Protein AF-A0A7C9LXJ1-F1 (afdb_monomer)

Secondary structure (DSSP, 8-state):
-----TTS-HHHHHHHHHHHHHTTSS-HHHHHHHHHH--GGGSHHHHHHHHHT--SS-TTT---PSPEEEEES--PPPHHHHHHHHHHHHSTTTHHHHHHHSPPPPPPPPP-GGGSPPPPEEEEEE-TTT--S-EEE-TTS-EEE--EE--TTS--EE---EESSPEEEEEESS-HHHHHHHHHHHHHHHHHHHHHHHHHHHHHHTHHHHHHHHHHHHHHHHHHHHTT-GGGEEEEEHHHHHHHHHHHHHHHHTTTHHHHHHHHHHHHHTT-S------

Radius of gyration: 29.49 Å; Cα contacts (8 Å, |Δi|>4): 291; chains: 1; bounding box: 54×73×67 Å

pLDDT: mean 86.28, std 16.98, range [30.53, 98.19]

Mean predicted aligned error: 10.49 Å

Organism: NCBI:txid2682977

Foldseek 3Di:
DDDDDLADDLQVVLVVVLVCLVVVVDALVRLVVCCVVDASCNGPVLVVVQVVPADQAAPPPRDSDDDKGKAFPDAFDDLVVLLVVCCVVPQPVVPVVLCVVPPADDQDDADDLVPQDDFDWDKAFAAPVPRDRQWDQDPVQKIFHQDWDDDDPDDTDGPGDIDNGTDIDTDGPDDSVVSSVVSNVVVVVVSCVSVVVSVCVSCVVCVRVSSSSSSVSSSVRSSVVSVSDVVGITMRHPVVSVVVVVCVVVCVVVVVVVVVVVVVVVCVVVVVPDDDDDD

Structure (mmCIF, N/CA/C/O backbone):
data_AF-A0A7C9LXJ1-F1
#
_entry.id   AF-A0A7C9LXJ1-F1
#
loop_
_atom_site.group_PDB
_atom_site.id
_atom_site.type_symbol
_atom_site.label_atom_id
_atom_site.label_alt_id
_atom_site.label_comp_id
_atom_site.label_asym_id
_atom_site.label_entity_id
_atom_site.label_seq_id
_atom_site.pdbx_PDB_ins_code
_atom_site.Cartn_x
_atom_site.Cartn_y
_atom_site.Cartn_z
_atom_site.occupancy
_atom_site.B_iso_or_equiv
_atom_site.auth_seq_id
_atom_site.auth_comp_id
_atom_site.auth_asym_id
_atom_site.auth_atom_id
_atom_site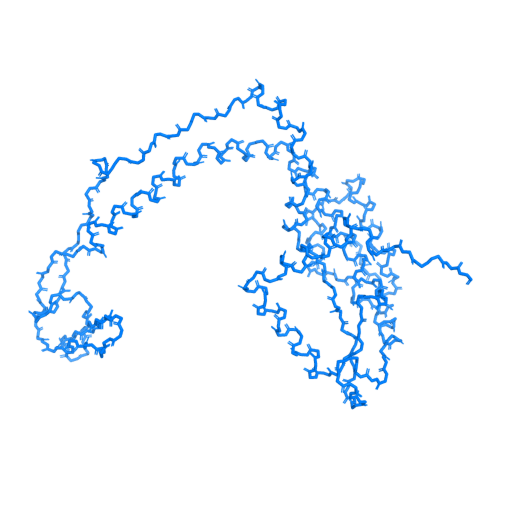.pdbx_PDB_model_num
ATOM 1 N N . MET A 1 1 ? 12.152 8.707 26.527 1.00 48.38 1 MET A N 1
ATOM 2 C CA . MET A 1 1 ? 10.733 8.690 26.112 1.00 48.38 1 MET A CA 1
ATOM 3 C C . MET A 1 1 ? 9.844 8.615 27.347 1.00 48.38 1 MET A C 1
ATOM 5 O O . MET A 1 1 ? 10.155 7.813 28.225 1.00 48.38 1 MET A O 1
ATOM 9 N N . PRO A 1 2 ? 8.810 9.462 27.477 1.00 42.12 2 PRO A N 1
ATOM 10 C CA . PRO A 1 2 ? 7.929 9.456 28.644 1.00 42.12 2 PRO A CA 1
ATOM 11 C C . PRO A 1 2 ? 7.145 8.137 28.726 1.00 42.12 2 PRO A C 1
ATOM 13 O O . PRO A 1 2 ? 6.604 7.673 27.727 1.00 42.12 2 PRO A O 1
ATOM 16 N N . ARG A 1 3 ? 7.087 7.522 29.916 1.00 46.19 3 ARG A N 1
ATOM 17 C CA . ARG A 1 3 ? 6.228 6.354 30.163 1.00 46.19 3 ARG A CA 1
ATOM 18 C C . ARG A 1 3 ? 4.767 6.797 30.075 1.00 46.19 3 ARG A C 1
ATOM 20 O O . ARG A 1 3 ? 4.378 7.749 30.752 1.00 46.19 3 ARG A O 1
ATOM 27 N N . ALA A 1 4 ? 3.971 6.123 29.250 1.00 52.22 4 ALA A N 1
ATOM 28 C CA . ALA A 1 4 ? 2.543 6.391 29.149 1.00 52.22 4 ALA A CA 1
ATOM 29 C C . ALA A 1 4 ? 1.871 6.110 30.506 1.00 52.22 4 ALA A C 1
ATOM 31 O O . ALA A 1 4 ? 1.861 4.975 30.979 1.00 52.22 4 ALA A O 1
ATOM 32 N N . SER A 1 5 ? 1.339 7.151 31.150 1.00 53.31 5 SER A N 1
ATOM 33 C CA . SER A 1 5 ? 0.465 6.991 32.316 1.00 53.31 5 SER A CA 1
ATOM 34 C C . SER A 1 5 ? -0.838 6.321 31.870 1.00 53.31 5 SER A C 1
ATOM 36 O O . SER A 1 5 ? -1.466 6.756 30.904 1.00 53.31 5 SER A O 1
ATOM 38 N N . THR A 1 6 ? -1.228 5.250 32.560 1.00 55.44 6 THR A N 1
ATOM 39 C CA . THR A 1 6 ? -2.364 4.380 32.210 1.00 55.44 6 THR A CA 1
ATOM 40 C C . THR A 1 6 ? -3.737 5.029 32.397 1.00 55.44 6 THR A C 1
ATOM 42 O O . THR A 1 6 ? -4.721 4.507 31.866 1.00 55.44 6 THR A O 1
ATOM 45 N N . ASP A 1 7 ? -3.790 6.169 33.093 1.00 61.25 7 ASP A N 1
ATOM 46 C CA . ASP A 1 7 ? -5.016 6.907 33.425 1.00 61.25 7 ASP A CA 1
ATOM 47 C C . ASP A 1 7 ? -5.223 8.189 32.609 1.00 61.25 7 ASP A C 1
ATOM 49 O O . ASP A 1 7 ? -6.172 8.929 32.855 1.00 61.25 7 ASP A O 1
ATOM 53 N N . ARG A 1 8 ? -4.366 8.477 31.622 1.00 65.38 8 ARG A N 1
ATOM 54 C CA . ARG A 1 8 ? -4.572 9.648 30.760 1.00 65.38 8 ARG A CA 1
ATOM 55 C C . ARG A 1 8 ? -5.772 9.454 29.835 1.00 65.38 8 ARG A C 1
ATOM 57 O O . ARG A 1 8 ? -5.935 8.398 29.220 1.00 65.38 8 ARG A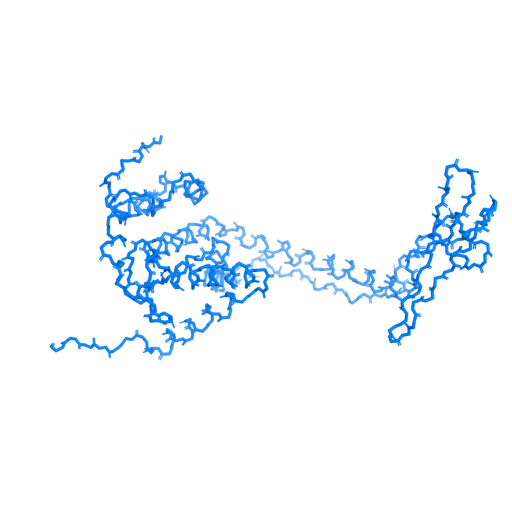 O 1
ATOM 64 N N . GLU A 1 9 ? -6.549 10.524 29.686 1.00 77.00 9 GLU A N 1
ATOM 65 C CA . GLU A 1 9 ? -7.584 10.622 28.660 1.00 77.00 9 GLU A CA 1
ATOM 66 C C . GLU A 1 9 ? -6.977 10.383 27.262 1.00 77.00 9 GLU A C 1
ATOM 68 O O . GLU A 1 9 ? -5.960 11.009 26.931 1.00 77.00 9 GLU A O 1
ATOM 73 N N . PRO A 1 10 ? -7.570 9.507 26.422 1.00 76.25 10 PRO A N 1
ATOM 74 C CA . PRO A 1 10 ? -7.005 9.134 25.119 1.00 76.25 10 PRO A CA 1
ATOM 75 C C . PRO A 1 10 ? -6.757 10.330 24.194 1.00 76.25 10 PRO A C 1
ATOM 77 O O . PRO A 1 10 ? -5.812 10.323 23.407 1.00 76.25 10 PRO A O 1
ATOM 80 N N . TYR A 1 11 ? -7.575 11.376 24.318 1.00 79.94 11 TYR A N 1
ATOM 81 C CA . TYR A 1 11 ? -7.487 12.593 23.511 1.00 79.94 11 TYR A CA 1
ATOM 82 C C . TYR A 1 11 ? -6.285 13.455 23.869 1.00 79.94 11 TYR A C 1
ATOM 84 O O . TYR A 1 11 ? -5.503 13.803 22.992 1.00 79.94 11 TYR A O 1
ATOM 92 N N . ALA A 1 12 ? -6.081 13.720 25.163 1.00 81.62 12 ALA A N 1
ATOM 93 C CA . ALA A 1 12 ? -4.959 14.530 25.635 1.00 81.62 12 ALA A CA 1
ATOM 94 C C . ALA A 1 12 ? -3.614 13.937 25.192 1.00 81.62 12 ALA A C 1
ATOM 96 O O . ALA A 1 12 ? -2.649 14.659 24.937 1.00 81.62 12 ALA A O 1
ATOM 97 N N . TYR A 1 13 ? -3.572 12.608 25.084 1.00 83.62 13 TYR A N 1
ATOM 98 C CA . TYR A 1 13 ? -2.423 11.870 24.597 1.00 83.62 13 TYR A CA 1
ATOM 99 C C . TYR A 1 13 ? -2.168 12.072 23.091 1.00 83.62 13 TYR A C 1
ATOM 101 O O . TYR A 1 13 ? -1.046 12.387 22.695 1.00 83.62 13 TYR A O 1
ATOM 109 N N . ILE A 1 14 ? -3.201 11.940 22.256 1.00 91.69 14 ILE A N 1
ATOM 110 C CA . ILE A 1 14 ? -3.099 12.156 20.803 1.00 91.69 14 ILE A CA 1
ATOM 111 C C . ILE A 1 14 ? -2.784 13.625 20.484 1.00 91.69 14 ILE A C 1
ATOM 113 O O . ILE A 1 14 ? -1.928 13.898 19.645 1.00 91.69 14 ILE A O 1
ATOM 117 N N . ASP A 1 15 ? -3.389 14.570 21.205 1.00 91.50 15 ASP A N 1
ATOM 118 C CA . ASP A 1 15 ? -3.134 16.004 21.032 1.00 91.50 15 ASP A CA 1
ATOM 119 C C . ASP A 1 15 ? -1.699 16.385 21.430 1.00 91.50 15 ASP A C 1
ATOM 121 O O . ASP A 1 15 ? -1.095 17.277 20.832 1.00 91.50 15 ASP A O 1
ATOM 125 N N . GLN A 1 16 ? -1.116 15.701 22.424 1.00 92.44 16 GLN A N 1
ATOM 126 C CA . GLN A 1 16 ? 0.301 15.861 22.754 1.00 92.44 16 GLN A CA 1
ATOM 127 C C . GLN A 1 16 ? 1.190 15.414 21.587 1.00 92.44 16 GLN A C 1
ATOM 129 O O . GLN A 1 16 ? 2.082 16.165 21.199 1.00 92.44 16 GLN A O 1
ATOM 134 N N . LEU A 1 17 ? 0.942 14.226 21.028 1.00 94.06 17 LEU A N 1
ATOM 135 C CA . LEU A 1 17 ? 1.700 13.707 19.884 1.00 94.06 17 LEU A CA 1
ATOM 136 C C . LEU A 1 17 ? 1.578 14.615 18.658 1.00 94.06 17 LEU A C 1
ATOM 138 O O . LEU A 1 17 ? 2.565 14.857 17.970 1.00 94.06 17 LEU A O 1
ATOM 142 N N . ARG A 1 18 ? 0.381 15.160 18.418 1.00 95.94 18 ARG A N 1
ATOM 143 C CA . ARG A 1 18 ? 0.145 16.145 17.363 1.00 95.94 18 ARG A CA 1
ATOM 144 C C . ARG A 1 18 ? 1.027 17.378 17.534 1.00 95.94 18 ARG A C 1
ATOM 146 O O . ARG A 1 18 ? 1.732 17.722 16.594 1.00 95.94 18 ARG A O 1
ATOM 153 N N . ARG A 1 19 ? 1.042 17.992 18.724 1.00 96.12 19 ARG A N 1
ATOM 154 C CA . ARG A 1 19 ? 1.899 19.160 18.996 1.00 96.12 19 ARG A CA 1
ATOM 155 C C . ARG A 1 19 ? 3.376 18.849 18.758 1.00 96.12 19 ARG A C 1
ATOM 157 O O . ARG A 1 19 ? 4.049 19.636 18.109 1.00 96.12 19 ARG A O 1
ATOM 164 N N . GLN A 1 20 ? 3.838 17.683 19.215 1.00 95.81 20 GLN A N 1
ATOM 165 C CA . GLN A 1 20 ? 5.226 17.244 19.028 1.00 95.81 20 GLN A CA 1
ATOM 166 C C . GLN A 1 20 ? 5.601 17.038 17.552 1.00 95.81 20 GLN A C 1
ATOM 168 O O . GLN A 1 20 ? 6.737 17.259 17.143 1.00 95.81 20 GLN A O 1
ATOM 173 N N . LEU A 1 21 ? 4.649 16.595 16.731 1.00 96.06 21 LEU A N 1
ATOM 174 C CA . LEU A 1 21 ? 4.854 16.480 15.290 1.00 96.06 21 LEU A CA 1
ATOM 175 C C . LEU A 1 21 ? 4.825 17.855 14.601 1.00 96.06 21 LEU A C 1
ATOM 177 O O . LEU A 1 21 ? 5.589 18.108 13.670 1.00 96.06 21 LEU A O 1
ATOM 181 N N . GLU A 1 22 ? 3.940 18.753 15.041 1.00 95.62 22 GLU A N 1
ATOM 182 C CA . GLU A 1 22 ? 3.808 20.110 14.503 1.00 95.62 22 GLU A CA 1
ATOM 183 C C . GLU A 1 22 ? 5.057 20.959 14.781 1.00 95.62 22 GLU A C 1
ATOM 185 O O . GLU A 1 22 ? 5.552 21.597 13.846 1.00 95.62 22 GLU A O 1
ATOM 190 N N . ASP A 1 23 ? 5.580 20.910 16.014 1.00 95.88 23 ASP A N 1
ATOM 191 C CA . ASP A 1 23 ? 6.768 21.644 16.476 1.00 95.88 23 ASP A CA 1
ATOM 192 C C . ASP A 1 23 ? 8.108 20.991 16.082 1.00 95.88 23 ASP A C 1
ATOM 194 O O . ASP A 1 23 ? 9.169 21.590 16.259 1.00 95.88 23 ASP A O 1
ATOM 198 N N . GLY A 1 24 ? 8.064 19.785 15.505 1.00 94.06 24 GLY A N 1
ATOM 199 C CA . GLY A 1 24 ? 9.237 19.058 15.020 1.00 94.06 24 GLY A CA 1
ATOM 200 C C . GLY A 1 24 ? 10.051 18.352 16.108 1.00 94.06 24 GLY A C 1
ATOM 201 O O . GLY A 1 24 ? 11.114 17.814 15.807 1.00 94.06 24 GLY A O 1
ATOM 202 N N . THR A 1 25 ? 9.573 18.308 17.356 1.00 96.62 25 THR A N 1
ATOM 203 C CA . THR A 1 25 ? 10.196 17.525 18.440 1.00 96.62 25 THR A CA 1
ATOM 204 C C . THR A 1 25 ? 9.996 16.015 18.277 1.00 96.62 25 THR A C 1
ATOM 206 O O . THR A 1 25 ? 10.669 15.232 18.949 1.00 96.62 25 THR A O 1
ATOM 209 N N . MET A 1 26 ? 9.093 15.598 17.384 1.00 94.88 26 MET A N 1
ATOM 210 C CA . MET A 1 26 ? 8.869 14.218 16.961 1.00 94.88 26 MET A CA 1
ATOM 211 C C . MET A 1 26 ? 8.747 14.138 15.436 1.00 94.88 26 MET A C 1
ATOM 213 O O . MET A 1 26 ? 8.010 14.899 14.814 1.00 94.88 26 MET A O 1
ATOM 217 N N . SER A 1 27 ? 9.423 13.168 14.827 1.00 96.38 27 SER A N 1
ATOM 218 C CA . SER A 1 27 ? 9.275 12.839 13.408 1.00 96.38 27 SER A CA 1
ATOM 219 C C . SER A 1 27 ? 8.078 11.916 13.140 1.00 96.38 27 SER A C 1
ATOM 221 O O . SER A 1 27 ? 7.614 11.174 14.011 1.00 96.38 27 SER A O 1
ATOM 223 N N . ALA A 1 28 ? 7.611 11.884 11.888 1.00 94.62 28 ALA A N 1
ATOM 224 C CA . ALA A 1 28 ? 6.570 10.951 11.451 1.00 94.62 28 ALA A CA 1
ATOM 225 C C . ALA A 1 28 ? 6.963 9.481 11.694 1.00 94.62 28 ALA A C 1
ATOM 227 O O . ALA A 1 28 ? 6.142 8.676 12.133 1.00 94.62 28 ALA A O 1
ATOM 228 N N . LEU A 1 29 ? 8.230 9.123 11.459 1.00 93.44 29 LEU A N 1
ATOM 229 C CA . LEU A 1 29 ? 8.724 7.765 11.683 1.00 93.44 29 LEU A CA 1
ATOM 230 C C . LEU A 1 29 ? 8.691 7.380 13.169 1.00 93.44 29 LEU A C 1
ATOM 232 O O . LEU A 1 29 ? 8.266 6.271 13.502 1.00 93.44 29 LEU A O 1
ATOM 236 N N . GLU A 1 30 ? 9.101 8.288 14.057 1.00 94.19 30 GLU A N 1
ATOM 237 C CA . GLU A 1 30 ? 9.029 8.077 15.507 1.00 94.19 30 GLU A CA 1
ATOM 238 C C . GLU A 1 30 ? 7.586 7.907 15.973 1.00 94.19 30 GLU A C 1
ATOM 240 O O . GLU A 1 30 ? 7.309 6.998 16.755 1.00 94.19 30 GLU A O 1
ATOM 245 N N . LEU A 1 31 ? 6.654 8.702 15.442 1.00 93.94 31 LEU A N 1
ATOM 246 C CA . LEU A 1 31 ? 5.232 8.557 15.733 1.00 93.94 31 LEU A CA 1
ATOM 247 C C . LEU A 1 31 ? 4.692 7.179 15.311 1.00 93.94 31 LEU A C 1
ATOM 249 O O . LEU A 1 31 ? 3.988 6.510 16.070 1.00 93.94 31 LEU A O 1
ATOM 253 N N . LEU A 1 32 ? 5.024 6.716 14.104 1.00 91.44 32 LEU A N 1
ATOM 254 C CA . LEU A 1 32 ? 4.571 5.409 13.621 1.00 91.44 32 LEU A CA 1
ATOM 255 C C . LEU A 1 32 ? 5.190 4.258 14.422 1.00 91.44 32 LEU A C 1
ATOM 257 O O . LEU A 1 32 ? 4.517 3.267 14.712 1.00 91.44 32 LEU A O 1
ATOM 261 N N . ALA A 1 33 ? 6.464 4.374 14.803 1.00 91.25 33 ALA A N 1
ATOM 262 C CA . ALA A 1 33 ? 7.115 3.420 15.697 1.00 91.25 33 ALA A CA 1
ATOM 263 C C . ALA A 1 33 ? 6.468 3.428 17.090 1.00 91.25 33 ALA A C 1
ATOM 265 O O . ALA A 1 33 ? 6.273 2.368 17.695 1.00 91.25 33 ALA A O 1
ATOM 266 N N . PHE A 1 34 ? 6.070 4.605 17.569 1.00 88.75 34 PHE A N 1
ATOM 267 C CA . PHE A 1 34 ? 5.347 4.762 18.817 1.00 88.75 34 PHE A CA 1
ATOM 268 C C . PHE A 1 34 ? 4.024 3.976 18.791 1.00 88.75 34 PHE A C 1
ATOM 270 O O . PHE A 1 34 ? 3.796 3.148 19.676 1.00 88.75 34 PHE A O 1
ATOM 277 N N . PHE A 1 35 ? 3.210 4.112 17.737 1.00 87.69 35 PHE A N 1
ATOM 278 C CA . PHE A 1 35 ? 1.934 3.389 17.626 1.00 87.69 35 PHE A CA 1
ATOM 279 C C . PHE A 1 35 ? 2.056 1.861 17.544 1.00 87.69 35 PHE A C 1
ATOM 281 O O . PHE A 1 35 ? 1.112 1.153 17.893 1.00 87.69 35 PHE A O 1
ATOM 288 N N . LYS A 1 36 ? 3.221 1.318 17.160 1.00 85.94 36 LYS A N 1
ATOM 289 C CA . LYS A 1 36 ? 3.469 -0.136 17.223 1.00 85.94 36 LYS A CA 1
ATOM 290 C C . LYS A 1 36 ? 3.560 -0.667 18.654 1.00 85.94 36 LYS A C 1
ATOM 292 O O . LYS A 1 36 ? 3.274 -1.837 18.883 1.00 85.94 36 LYS A O 1
ATOM 297 N N . SER A 1 37 ? 4.001 0.168 19.593 1.00 81.94 37 SER A N 1
ATOM 298 C CA . SER A 1 37 ? 4.254 -0.222 20.988 1.00 81.94 37 SER A CA 1
ATOM 299 C C . SER A 1 37 ? 3.212 0.318 21.965 1.00 81.94 37 SER A C 1
ATOM 301 O O . SER A 1 37 ? 3.067 -0.213 23.062 1.00 81.94 37 SER A O 1
ATOM 303 N N . HIS A 1 38 ? 2.468 1.345 21.566 1.00 83.62 38 HIS A N 1
ATOM 304 C CA . HIS A 1 38 ? 1.493 2.014 22.408 1.00 83.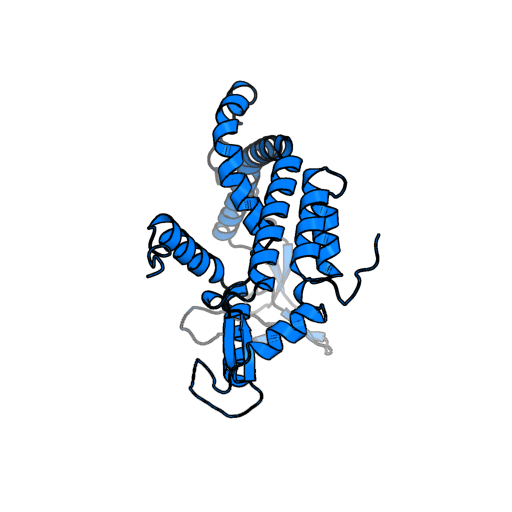62 38 HIS A CA 1
ATOM 305 C C . HIS A 1 38 ? 0.261 2.348 21.587 1.00 83.62 38 HIS A C 1
ATOM 307 O O . HIS A 1 38 ? 0.315 3.136 20.645 1.00 83.62 38 HIS A O 1
ATOM 313 N N . THR A 1 39 ? -0.872 1.781 21.978 1.00 83.62 39 THR A N 1
ATOM 314 C CA . THR A 1 39 ? -2.129 2.051 21.289 1.00 83.62 39 THR A CA 1
ATOM 315 C C . THR A 1 39 ? -3.047 2.898 22.174 1.00 83.62 39 THR A C 1
ATOM 317 O O . THR A 1 39 ? -3.308 2.527 23.322 1.00 83.62 39 THR A O 1
ATOM 320 N N . PRO A 1 40 ? -3.555 4.041 21.677 1.00 84.12 40 PRO A N 1
ATOM 321 C CA . PRO A 1 40 ? -4.436 4.922 22.449 1.00 84.12 40 PRO A CA 1
ATOM 322 C C . PRO A 1 40 ? -5.707 4.243 22.991 1.00 84.12 40 PRO A C 1
ATOM 324 O O . PRO A 1 40 ? -6.257 4.679 23.998 1.00 84.12 40 PRO A O 1
ATOM 327 N N . TRP A 1 41 ? -6.148 3.144 22.372 1.00 86.50 41 TRP A N 1
ATOM 328 C CA . TRP A 1 41 ? -7.301 2.340 22.797 1.00 86.50 41 TRP A CA 1
ATOM 329 C C . TRP A 1 41 ? -6.976 1.259 23.846 1.00 86.50 41 TRP A C 1
ATOM 331 O O . TRP A 1 41 ? -7.828 0.444 24.195 1.00 86.50 41 TRP A O 1
ATOM 341 N N . GLN A 1 42 ? -5.751 1.201 24.372 1.00 87.38 42 GLN A N 1
ATOM 342 C CA . GLN A 1 42 ? -5.398 0.270 25.455 1.00 87.38 42 GLN A CA 1
ATOM 343 C C . GLN A 1 42 ? -5.440 0.894 26.858 1.00 87.38 42 GLN A C 1
ATOM 345 O O . GLN A 1 42 ? -5.276 0.154 27.838 1.00 87.38 42 GLN A O 1
ATOM 350 N N . THR A 1 43 ? -5.697 2.203 26.977 1.00 88.12 43 THR A N 1
ATOM 351 C CA . THR A 1 43 ? -5.749 2.907 28.270 1.00 88.12 43 THR A CA 1
ATOM 352 C C . THR A 1 43 ? -6.927 2.447 29.132 1.00 88.12 43 THR A C 1
ATOM 354 O O . THR A 1 43 ? -7.940 1.947 28.630 1.00 88.12 43 THR A O 1
ATOM 357 N N . ALA A 1 44 ? -6.805 2.607 30.453 1.00 89.94 44 ALA A N 1
ATOM 358 C CA . ALA A 1 44 ? -7.881 2.257 31.377 1.00 89.94 44 ALA A CA 1
ATOM 359 C C . ALA A 1 44 ? -9.115 3.146 31.154 1.00 89.94 44 ALA A C 1
ATOM 361 O O . ALA A 1 44 ? -10.234 2.637 31.113 1.00 89.94 44 ALA A O 1
ATOM 362 N N . ALA A 1 45 ? -8.903 4.447 30.926 1.00 90.12 45 ALA A N 1
ATOM 363 C CA . ALA A 1 45 ? -9.960 5.408 30.615 1.00 90.12 45 ALA A CA 1
ATOM 364 C C . ALA A 1 45 ? -10.768 5.003 29.372 1.00 90.12 45 ALA A C 1
ATOM 366 O O . ALA A 1 45 ? -11.994 4.915 29.433 1.00 90.12 45 ALA A O 1
ATOM 367 N N . TRP A 1 46 ? -10.090 4.645 28.275 1.00 92.00 46 TRP A N 1
ATOM 368 C CA . TRP A 1 46 ? -10.769 4.197 27.059 1.00 92.00 46 TRP A CA 1
ATOM 369 C C . TRP A 1 46 ? -11.554 2.900 27.271 1.00 92.00 46 TRP A C 1
ATOM 371 O O . TRP A 1 46 ? -12.690 2.780 26.820 1.00 92.00 46 TRP A O 1
ATOM 381 N N . LYS A 1 47 ? -10.974 1.927 27.989 1.00 93.25 47 LYS A N 1
ATOM 382 C CA . LYS A 1 47 ? -11.640 0.651 28.294 1.00 93.25 47 LYS A CA 1
ATOM 383 C C . LYS A 1 47 ? -12.907 0.842 29.130 1.00 93.25 47 LYS A C 1
ATOM 385 O O . LYS A 1 47 ? -13.890 0.161 28.852 1.00 93.25 47 LYS A O 1
ATOM 390 N N . ARG A 1 48 ? -12.893 1.760 30.107 1.00 94.12 48 ARG A N 1
ATOM 391 C CA . ARG A 1 48 ? -14.081 2.121 30.903 1.00 94.12 48 ARG A CA 1
ATOM 392 C C . ARG A 1 48 ? -15.173 2.713 30.018 1.00 94.12 48 ARG A C 1
ATOM 394 O O . ARG A 1 48 ? -16.255 2.143 29.948 1.00 94.12 48 ARG A O 1
ATOM 401 N N . ARG A 1 49 ? -14.844 3.747 29.236 1.00 93.56 49 ARG A N 1
ATOM 402 C CA . ARG A 1 49 ? -15.797 4.375 28.308 1.00 93.56 49 ARG A CA 1
ATOM 403 C C . ARG A 1 49 ? -16.358 3.383 27.288 1.00 93.56 49 ARG A C 1
ATOM 405 O O . ARG A 1 49 ? -17.546 3.387 26.994 1.00 93.56 49 ARG A O 1
ATOM 412 N N . ARG A 1 50 ? -15.519 2.485 26.764 1.00 95.38 50 ARG A N 1
ATOM 413 C CA . ARG A 1 50 ? -15.971 1.409 25.876 1.00 95.38 50 ARG A CA 1
ATOM 414 C C . ARG A 1 50 ? -16.971 0.480 26.560 1.00 95.38 50 ARG A C 1
ATOM 416 O O . ARG A 1 50 ? -17.901 0.048 25.894 1.00 95.38 50 ARG A O 1
ATOM 423 N N . ALA A 1 51 ? -16.767 0.133 27.830 1.00 95.50 51 ALA A N 1
ATOM 424 C CA . ALA A 1 51 ? -17.672 -0.749 28.563 1.00 95.50 51 ALA A CA 1
ATOM 425 C C . ALA A 1 51 ? -19.042 -0.099 28.809 1.00 95.50 51 ALA A C 1
ATOM 427 O O . ALA A 1 51 ? -20.053 -0.778 28.677 1.00 95.50 51 ALA A O 1
ATOM 428 N N . GLU A 1 52 ? -19.071 1.206 29.089 1.00 96.44 52 GLU A N 1
ATOM 429 C CA . GLU A 1 52 ? -20.304 1.986 29.293 1.00 96.44 52 GLU A CA 1
ATOM 430 C C . GLU A 1 52 ? -21.187 2.059 28.037 1.00 96.44 52 GLU A C 1
ATOM 432 O O . GLU A 1 52 ? -22.403 2.168 28.145 1.00 96.44 52 GLU A O 1
ATOM 437 N N . LEU A 1 53 ? -20.588 1.974 26.846 1.00 96.81 53 LEU A N 1
ATOM 438 C CA . LEU A 1 53 ? -21.301 2.026 25.565 1.00 96.81 53 LEU A CA 1
ATOM 439 C C . LEU A 1 53 ? -21.796 0.657 25.071 1.00 96.81 53 LEU A C 1
ATOM 441 O O . LEU A 1 53 ? -22.472 0.589 24.044 1.00 96.81 53 LEU A O 1
ATOM 445 N N . ILE A 1 54 ? -21.442 -0.444 25.745 1.00 96.81 54 ILE A N 1
ATOM 446 C CA . ILE A 1 54 ? -21.936 -1.775 25.372 1.00 96.81 54 ILE A CA 1
ATOM 447 C C . ILE A 1 54 ? -23.408 -1.871 25.774 1.00 96.81 54 ILE A C 1
ATOM 449 O O . ILE A 1 54 ? -23.742 -1.851 26.954 1.00 96.81 54 ILE A O 1
ATOM 453 N N . GLY A 1 55 ? -24.276 -2.005 24.776 1.00 96.00 55 GLY A N 1
ATOM 454 C CA . GLY A 1 55 ? -25.701 -2.242 24.968 1.00 96.00 55 GLY A CA 1
ATOM 455 C C . GLY A 1 55 ? -26.022 -3.674 25.404 1.00 96.00 55 GLY A C 1
ATOM 456 O O . GLY A 1 55 ? -25.162 -4.555 25.469 1.00 96.00 55 GLY A O 1
ATOM 457 N N . ASP A 1 56 ? -27.304 -3.914 25.654 1.00 97.25 56 ASP A N 1
ATOM 458 C CA . ASP A 1 56 ? -27.861 -5.200 26.088 1.00 97.25 56 ASP A CA 1
ATOM 459 C C . ASP A 1 56 ? -28.191 -6.160 24.931 1.00 97.25 56 ASP A C 1
ATOM 461 O O . ASP A 1 56 ? -28.426 -7.352 25.143 1.00 97.25 56 ASP A O 1
ATOM 465 N N . SER A 1 57 ? -28.192 -5.654 23.699 1.00 97.69 57 SER A N 1
ATOM 466 C CA . SER A 1 57 ? -28.647 -6.370 22.514 1.00 97.69 57 SER A CA 1
ATOM 467 C C . SER A 1 57 ? -27.742 -6.128 21.308 1.00 97.69 57 SER A C 1
ATOM 469 O O . SER A 1 57 ? -27.095 -5.093 21.135 1.00 97.69 57 SER A O 1
ATOM 471 N N . CYS A 1 58 ? -27.665 -7.134 20.441 1.00 97.88 58 CYS A N 1
ATOM 472 C CA . CYS A 1 58 ? -26.864 -7.077 19.234 1.00 97.88 58 CYS A CA 1
ATOM 473 C C . CYS A 1 58 ? -27.573 -6.262 18.146 1.00 97.88 58 CYS A C 1
ATOM 475 O O . CYS A 1 58 ? -28.559 -6.720 17.574 1.00 97.88 58 CYS A O 1
ATOM 477 N N . GLY A 1 59 ? -26.974 -5.152 17.715 1.00 95.25 59 GLY A N 1
ATOM 478 C CA . GLY A 1 59 ? -27.489 -4.332 16.614 1.00 95.25 59 GLY A CA 1
ATOM 479 C C . 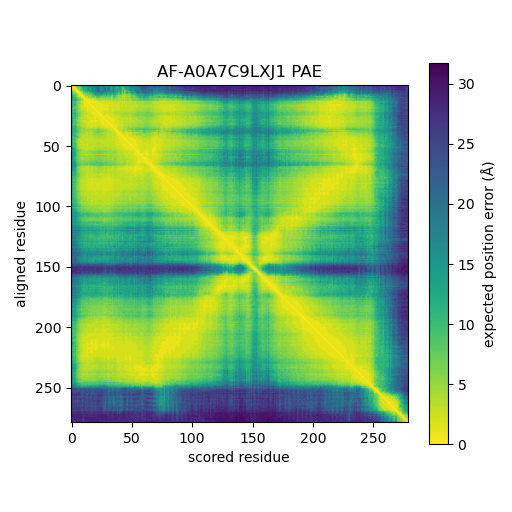GLY A 1 59 ? -27.452 -4.993 15.225 1.00 95.25 59 GLY A C 1
ATOM 480 O O . GLY A 1 59 ? -27.782 -4.344 14.244 1.00 95.25 59 GLY A O 1
ATOM 481 N N . SER A 1 60 ? -26.979 -6.246 15.086 1.00 94.69 60 SER A N 1
ATOM 482 C CA . SER A 1 60 ? -27.074 -7.016 13.821 1.00 94.69 60 SER A CA 1
ATOM 483 C C . SER A 1 60 ? -28.245 -7.988 13.813 1.00 94.69 60 SER A C 1
ATOM 485 O O . SER A 1 60 ? -28.915 -8.127 12.799 1.00 94.69 60 SER A O 1
ATOM 487 N N . CYS A 1 61 ? -28.396 -8.767 14.887 1.00 96.69 61 CYS A N 1
ATOM 488 C CA . CYS A 1 61 ? -29.301 -9.915 14.918 1.00 96.69 61 CYS A CA 1
ATOM 489 C C . CYS A 1 61 ? -30.328 -9.858 16.051 1.00 96.69 61 CYS A C 1
ATOM 491 O O . CYS A 1 61 ? -31.076 -10.814 16.215 1.00 96.69 61 CYS A O 1
ATOM 493 N N . GLY A 1 62 ? -30.331 -8.796 16.861 1.00 97.25 62 GLY A N 1
ATOM 494 C CA . GLY A 1 62 ? -31.244 -8.613 17.992 1.00 97.25 62 GLY A CA 1
ATOM 495 C C . GLY A 1 62 ? -31.001 -9.546 19.183 1.00 97.25 62 GLY A C 1
ATOM 496 O O . GLY A 1 62 ? -31.711 -9.448 20.175 1.00 97.25 62 GLY A O 1
ATOM 497 N N . SER A 1 63 ? -30.015 -10.449 19.114 1.00 96.88 63 SER A N 1
ATOM 498 C CA . SER A 1 63 ? -29.683 -11.354 20.223 1.00 96.88 63 SER A CA 1
ATOM 499 C C . SER A 1 63 ? -29.350 -10.561 21.486 1.00 96.88 63 SER A C 1
ATOM 501 O O . SER A 1 63 ? -28.597 -9.593 21.412 1.00 96.88 63 SER A O 1
ATOM 503 N N . THR A 1 64 ? -29.876 -11.010 22.623 1.00 97.19 64 THR A N 1
ATOM 504 C CA . THR A 1 64 ? -29.571 -10.528 23.981 1.00 97.19 64 THR A CA 1
ATOM 505 C C . THR A 1 64 ? -28.641 -11.489 24.735 1.00 97.19 64 THR A C 1
ATOM 507 O O . THR A 1 64 ? -28.406 -11.334 25.929 1.00 97.19 64 THR A O 1
ATOM 510 N N . GLU A 1 65 ? -28.094 -12.501 24.047 1.00 95.31 65 GLU A N 1
ATOM 511 C CA . GLU A 1 65 ? -27.227 -13.521 24.645 1.00 95.31 65 GLU A CA 1
ATOM 512 C C . GLU A 1 65 ? -25.792 -12.981 24.829 1.00 95.31 65 GLU A C 1
ATOM 514 O O . GLU A 1 65 ? -25.121 -12.663 23.836 1.00 95.31 65 GLU A O 1
ATOM 519 N N . PRO A 1 66 ? -25.284 -12.867 26.071 1.00 92.94 66 PRO A N 1
ATOM 520 C CA . PRO A 1 66 ? -23.924 -12.402 26.323 1.00 92.94 66 PRO A CA 1
ATOM 521 C C . PRO A 1 66 ? -22.866 -13.449 25.906 1.00 92.94 66 PRO A C 1
ATOM 523 O O . PRO A 1 66 ? -23.149 -14.646 25.869 1.00 92.94 66 PRO A O 1
ATOM 526 N N . PRO A 1 67 ? -21.606 -13.042 25.646 1.00 95.00 67 PRO A N 1
ATOM 527 C CA . PRO A 1 67 ? -21.075 -11.691 25.811 1.00 95.00 67 PRO A CA 1
ATOM 528 C C . PRO A 1 67 ? -21.367 -10.768 24.617 1.00 95.00 67 PRO A C 1
ATOM 530 O O . PRO A 1 67 ? -21.148 -11.135 23.455 1.00 95.00 67 PRO A O 1
ATOM 533 N N . MET A 1 68 ? -21.775 -9.535 24.937 1.00 97.06 68 MET A N 1
ATOM 534 C CA . MET A 1 68 ? -21.827 -8.414 23.998 1.00 97.06 68 MET A CA 1
ATOM 535 C C . MET A 1 68 ? -20.471 -7.717 23.920 1.00 97.06 68 MET A C 1
ATOM 537 O O . MET A 1 68 ? -19.718 -7.649 24.894 1.00 97.06 68 MET A O 1
ATOM 541 N N . VAL A 1 69 ? -20.147 -7.201 22.740 1.00 96.81 69 VAL A N 1
ATOM 542 C CA . VAL A 1 69 ? -18.933 -6.429 22.490 1.00 96.81 69 VAL A CA 1
ATOM 543 C C . VAL A 1 69 ? -19.278 -5.158 21.729 1.00 96.81 69 VAL A C 1
ATOM 545 O O . VAL A 1 69 ? -20.132 -5.171 20.845 1.00 96.81 69 VAL A O 1
ATOM 548 N N . LEU A 1 70 ? -18.584 -4.065 22.041 1.00 97.06 70 LEU A N 1
ATOM 549 C CA . LEU A 1 70 ? -18.623 -2.860 21.220 1.00 97.06 70 LEU A CA 1
ATOM 550 C C . LEU A 1 70 ? -17.694 -3.061 20.018 1.00 97.06 70 LEU A C 1
ATOM 552 O O . LEU A 1 70 ? -16.477 -3.188 20.198 1.00 97.06 70 LEU A O 1
ATOM 556 N N . GLN A 1 71 ? -18.271 -3.145 18.826 1.00 94.81 71 GLN A N 1
ATOM 557 C CA . GLN A 1 71 ? -17.565 -3.305 17.561 1.00 94.81 71 GLN A CA 1
ATOM 558 C C . GLN A 1 71 ? -17.403 -1.942 16.887 1.00 94.81 71 GLN A C 1
ATOM 560 O O . GLN A 1 71 ? -18.369 -1.187 16.803 1.00 94.81 71 GLN A O 1
ATOM 565 N N . HIS A 1 72 ? -16.212 -1.651 16.367 1.00 92.94 72 HIS A N 1
ATOM 566 C CA . HIS A 1 72 ? -15.990 -0.500 15.493 1.00 92.94 72 HIS A CA 1
ATOM 567 C C . HIS A 1 72 ? -16.474 -0.799 14.074 1.00 92.94 72 HIS A C 1
ATOM 569 O O . HIS A 1 72 ? -16.099 -1.816 13.486 1.00 92.94 72 HIS A O 1
ATOM 575 N N . THR A 1 73 ? -17.284 0.098 13.517 1.00 90.44 73 THR A N 1
ATOM 576 C CA . THR A 1 73 ? -17.748 0.050 12.119 1.00 90.44 73 THR A CA 1
ATOM 577 C C . THR A 1 73 ? -16.803 0.801 11.179 1.00 90.44 73 THR A C 1
ATOM 579 O O . THR A 1 73 ? -16.764 0.520 9.980 1.00 90.44 73 THR A O 1
ATOM 582 N N . TRP A 1 74 ? -15.982 1.699 11.729 1.00 89.75 74 TRP A N 1
ATOM 583 C CA . TRP A 1 74 ? -14.961 2.471 11.026 1.00 89.75 74 TRP A CA 1
ATOM 584 C C . TRP A 1 74 ? -13.558 2.184 11.586 1.00 89.75 74 TRP A C 1
ATOM 586 O O . TRP A 1 74 ? -13.385 1.975 12.787 1.00 89.75 74 TRP A O 1
ATOM 596 N N . HIS A 1 75 ? -12.547 2.171 10.713 1.00 87.75 75 HIS A N 1
ATOM 597 C CA . HIS A 1 75 ? -11.156 1.881 11.072 1.00 87.75 75 HIS A CA 1
ATOM 598 C C . HIS A 1 75 ? -10.217 2.970 10.530 1.00 87.75 75 HIS A C 1
ATOM 600 O O . HIS A 1 75 ? -10.430 3.410 9.398 1.00 87.75 75 HIS A O 1
ATOM 606 N N . PRO A 1 76 ? -9.163 3.353 11.281 1.00 90.44 76 PRO A N 1
ATOM 607 C CA . PRO A 1 76 ? -8.117 4.251 10.803 1.00 90.44 76 PRO A CA 1
ATOM 608 C C . PRO A 1 76 ? -7.510 3.777 9.487 1.00 90.44 76 PRO A C 1
ATOM 610 O O . PRO A 1 76 ? -7.263 2.577 9.315 1.00 90.44 76 PRO A O 1
ATOM 613 N N . ARG A 1 77 ? -7.216 4.720 8.589 1.00 90.81 77 ARG A N 1
ATOM 614 C CA . ARG A 1 77 ? -6.446 4.445 7.376 1.00 90.81 77 ARG A CA 1
ATOM 615 C C . ARG A 1 77 ? -5.031 4.010 7.733 1.00 90.81 77 ARG A C 1
ATOM 617 O O . ARG A 1 77 ? -4.458 4.405 8.756 1.00 90.81 77 ARG A O 1
ATOM 624 N N . LEU A 1 78 ? -4.423 3.225 6.852 1.00 90.44 78 LEU A N 1
ATOM 625 C CA . LEU A 1 78 ? -2.991 2.976 6.928 1.00 90.44 78 LEU A CA 1
ATOM 626 C C . LEU A 1 78 ? -2.226 4.250 6.588 1.00 90.44 78 LEU A C 1
ATOM 628 O O . LEU A 1 78 ? -2.618 5.022 5.717 1.00 90.44 78 LEU A O 1
ATOM 632 N N . PHE A 1 79 ? -1.040 4.405 7.177 1.00 93.38 79 PHE A N 1
ATOM 633 C CA . PHE A 1 79 ? -0.153 5.522 6.844 1.00 93.38 79 PHE A CA 1
ATOM 634 C C . PHE A 1 79 ? 0.137 5.625 5.338 1.00 93.38 79 PHE A C 1
ATOM 636 O O . PHE A 1 79 ? 0.236 6.725 4.806 1.00 93.38 79 PHE A O 1
ATOM 643 N N . GLY A 1 80 ? 0.230 4.492 4.631 1.00 92.31 80 GLY A N 1
ATOM 644 C CA . GLY A 1 80 ? 0.402 4.482 3.176 1.00 92.31 80 GLY A CA 1
ATOM 645 C C . GLY A 1 80 ? -0.752 5.155 2.424 1.00 92.31 80 GLY A C 1
ATOM 646 O O . GLY A 1 80 ? -0.494 5.870 1.461 1.00 92.31 80 GLY A O 1
ATOM 647 N N . GLU A 1 81 ? -1.991 4.984 2.892 1.00 93.12 81 GLU A N 1
ATOM 648 C CA . GLU A 1 81 ? -3.185 5.611 2.313 1.00 93.12 81 GLU A CA 1
ATOM 649 C C . GLU A 1 81 ? -3.205 7.114 2.611 1.00 93.12 81 GLU A C 1
ATOM 651 O O . GLU A 1 81 ? -3.344 7.909 1.683 1.00 93.12 81 GLU A O 1
ATOM 656 N N . CYS A 1 82 ? -2.947 7.511 3.865 1.00 95.88 82 CYS A N 1
ATOM 657 C CA . CYS A 1 82 ? -2.803 8.922 4.242 1.00 95.88 82 CYS A CA 1
ATOM 658 C C . CYS A 1 82 ? -1.705 9.618 3.424 1.00 95.88 82 CYS A C 1
ATOM 660 O O . CYS A 1 82 ? -1.884 10.731 2.939 1.00 95.88 82 CYS A O 1
ATOM 662 N N . ARG A 1 83 ? -0.569 8.944 3.217 1.00 95.31 83 ARG A N 1
ATOM 663 C CA . ARG A 1 83 ? 0.538 9.458 2.405 1.00 95.31 83 ARG A CA 1
ATOM 664 C C . ARG A 1 83 ? 0.131 9.647 0.944 1.00 95.31 83 ARG A C 1
ATOM 666 O O . ARG A 1 83 ? 0.480 10.657 0.341 1.00 95.31 83 ARG A O 1
ATOM 673 N N . THR A 1 84 ? -0.591 8.688 0.366 1.00 94.81 84 THR A N 1
ATOM 674 C CA . THR A 1 84 ? -1.113 8.802 -1.002 1.00 94.81 84 THR A CA 1
ATOM 675 C C . THR A 1 84 ? -2.114 9.949 -1.129 1.00 94.81 84 THR A C 1
ATOM 677 O O . THR A 1 84 ? -2.071 10.669 -2.123 1.00 94.81 84 THR A O 1
ATOM 680 N N . GLU A 1 85 ? -2.980 10.155 -0.139 1.00 95.44 85 GLU A N 1
ATOM 681 C CA . GLU A 1 85 ? -3.917 11.283 -0.108 1.00 95.44 85 GLU A CA 1
ATOM 682 C C . GLU A 1 85 ? -3.185 12.627 -0.112 1.00 95.44 85 GLU A C 1
ATOM 684 O O . GLU A 1 85 ? -3.450 13.461 -0.975 1.00 95.44 85 GLU A O 1
ATOM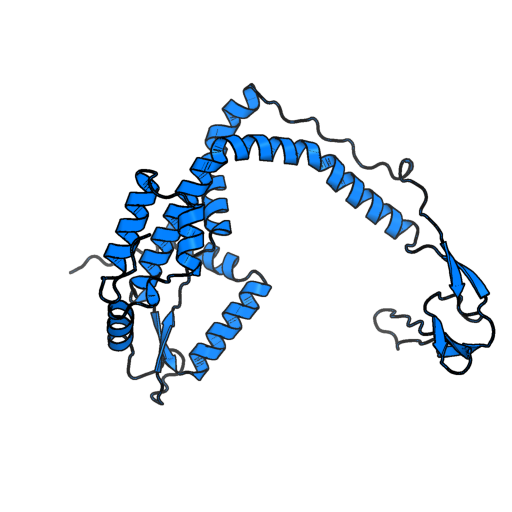 689 N N . VAL A 1 86 ? -2.185 12.788 0.758 1.00 97.69 86 VAL A N 1
ATOM 690 C CA . VAL A 1 86 ? -1.347 13.994 0.800 1.00 97.69 86 VAL A CA 1
ATOM 691 C C . VAL A 1 86 ? -0.614 14.216 -0.518 1.00 97.69 86 VAL A C 1
ATOM 693 O O . VAL A 1 86 ? -0.590 15.328 -1.029 1.00 97.69 86 VAL A O 1
ATOM 696 N N . GLN A 1 87 ? -0.042 13.175 -1.127 1.00 97.00 87 GLN A N 1
ATOM 697 C CA . GLN A 1 87 ? 0.612 13.318 -2.432 1.00 97.00 87 GLN A CA 1
ATOM 698 C C . GLN A 1 87 ? -0.352 13.827 -3.511 1.00 97.00 87 GLN A C 1
ATOM 700 O O . GLN A 1 87 ? 0.043 14.638 -4.346 1.00 97.00 87 GLN A O 1
ATOM 705 N N . ARG A 1 88 ? -1.614 13.378 -3.494 1.00 96.06 88 ARG A N 1
ATOM 706 C CA . ARG A 1 88 ? -2.637 13.784 -4.470 1.00 96.06 88 ARG A CA 1
ATOM 707 C C . ARG A 1 88 ? -3.091 15.230 -4.310 1.00 96.06 88 ARG A C 1
ATOM 709 O O . ARG A 1 88 ? -3.586 15.785 -5.283 1.00 96.06 88 ARG A O 1
ATOM 716 N N . THR A 1 89 ? -2.940 15.824 -3.132 1.00 96.69 89 THR A N 1
ATOM 717 C CA . THR A 1 89 ? -3.328 17.217 -2.872 1.00 96.69 89 THR A CA 1
ATOM 718 C C . THR A 1 89 ? -2.131 18.165 -2.938 1.00 96.69 89 THR A C 1
ATOM 720 O O . THR A 1 89 ? -2.226 19.222 -3.556 1.00 96.69 89 THR A O 1
ATOM 723 N N . LEU A 1 90 ? -0.988 17.770 -2.370 1.00 97.50 90 LEU A N 1
ATOM 724 C CA . LEU A 1 90 ? 0.206 18.607 -2.245 1.00 97.50 90 LEU A CA 1
ATOM 725 C C . LEU A 1 90 ? 0.993 18.746 -3.552 1.00 97.50 90 LEU A C 1
ATOM 727 O O . LEU A 1 90 ? 1.468 19.831 -3.866 1.00 97.50 90 LEU A O 1
ATOM 731 N N . LEU A 1 91 ? 1.172 17.657 -4.307 1.00 97.50 91 LEU A N 1
ATOM 732 C CA . LEU A 1 91 ? 2.089 17.641 -5.452 1.00 97.50 91 LEU A CA 1
ATOM 733 C C . LEU A 1 91 ? 1.552 18.301 -6.734 1.00 97.50 91 LEU A C 1
ATOM 735 O O . LEU A 1 91 ? 2.342 18.967 -7.404 1.00 97.50 91 LEU A O 1
ATOM 739 N N . PRO A 1 92 ? 0.266 18.161 -7.128 1.00 97.81 92 PRO A N 1
ATOM 740 C CA . PRO A 1 92 ? -0.212 18.733 -8.388 1.00 97.81 92 PRO A CA 1
ATOM 741 C C . PRO A 1 92 ? 0.020 20.245 -8.561 1.00 97.81 92 PRO A C 1
ATOM 743 O O . PRO A 1 92 ? 0.449 20.624 -9.649 1.00 97.81 92 PRO A O 1
ATOM 746 N N . PRO A 1 93 ? -0.182 21.109 -7.543 1.00 98.00 93 PRO A N 1
ATOM 747 C CA . PRO A 1 93 ? 0.123 22.533 -7.677 1.00 98.00 93 PRO A CA 1
ATOM 748 C C . PRO A 1 93 ? 1.623 22.839 -7.816 1.00 98.00 93 PRO A C 1
ATOM 750 O O . PRO A 1 93 ? 1.981 23.874 -8.369 1.00 98.00 93 PRO A O 1
ATOM 753 N N . LEU A 1 94 ? 2.504 21.956 -7.334 1.00 97.62 94 LEU A N 1
ATOM 754 C CA . LEU A 1 94 ? 3.963 22.137 -7.359 1.00 97.62 94 LEU A CA 1
ATOM 755 C C . LEU A 1 94 ? 4.600 21.616 -8.656 1.00 97.62 94 LEU A C 1
ATOM 757 O O . LEU A 1 94 ? 5.698 22.021 -9.037 1.00 97.62 94 LEU A O 1
ATOM 761 N N . LEU A 1 95 ? 3.898 20.719 -9.349 1.00 97.31 95 LEU A N 1
ATOM 762 C CA . LEU A 1 95 ? 4.382 20.043 -10.545 1.00 97.31 95 LEU A CA 1
ATOM 763 C C . LEU A 1 95 ? 4.742 20.993 -11.709 1.00 97.31 95 LEU A C 1
ATOM 765 O O . LEU A 1 95 ? 5.768 20.737 -12.339 1.00 97.31 95 LEU A O 1
ATOM 769 N N . PRO A 1 96 ? 3.980 22.066 -12.024 1.00 98.19 96 PRO A N 1
ATOM 770 C CA . PRO A 1 96 ? 4.318 22.961 -13.134 1.00 98.19 96 PRO A CA 1
ATOM 771 C C . PRO A 1 96 ? 5.686 23.632 -12.975 1.00 98.19 96 PRO A C 1
ATOM 773 O O . PRO A 1 96 ? 6.512 23.536 -13.877 1.00 98.19 96 PRO A O 1
ATOM 776 N N . ALA A 1 97 ? 5.968 24.216 -11.806 1.00 97.56 97 ALA A N 1
ATOM 777 C CA . ALA A 1 97 ? 7.256 24.857 -11.532 1.00 97.56 97 ALA A CA 1
ATOM 778 C C . ALA A 1 97 ? 8.419 23.852 -11.583 1.00 97.56 97 ALA A C 1
ATOM 780 O O . ALA A 1 97 ? 9.502 24.157 -12.079 1.00 97.56 97 ALA A O 1
ATOM 781 N N . TYR A 1 98 ? 8.190 22.619 -11.120 1.00 97.38 98 TYR A N 1
ATOM 782 C CA . TYR A 1 98 ? 9.190 21.561 -11.228 1.00 97.38 98 TYR A CA 1
ATOM 783 C C . TYR A 1 98 ? 9.472 21.177 -12.690 1.00 97.38 98 TYR A C 1
ATOM 785 O O . TYR A 1 98 ? 10.629 20.984 -13.056 1.00 97.38 98 TYR A O 1
ATOM 793 N N . LEU A 1 99 ? 8.439 21.105 -13.538 1.00 97.62 99 LEU A N 1
ATOM 794 C CA . LEU A 1 99 ? 8.571 20.775 -14.963 1.00 97.62 99 LEU A CA 1
ATOM 795 C C . LEU A 1 99 ? 9.362 21.821 -15.758 1.00 97.62 99 LEU A C 1
ATOM 797 O O . LEU A 1 99 ? 10.038 21.444 -16.714 1.00 97.62 99 LEU A O 1
ATOM 801 N N . GLU A 1 100 ? 9.294 23.099 -15.375 1.00 97.44 100 GLU A N 1
ATOM 802 C CA . GLU A 1 100 ? 10.060 24.177 -16.018 1.00 97.44 100 GLU A CA 1
ATOM 803 C C . GLU A 1 100 ? 11.575 23.987 -15.859 1.00 97.44 100 GLU A C 1
ATOM 805 O O . GLU A 1 100 ? 12.337 24.238 -16.792 1.00 97.44 100 GLU A O 1
ATOM 810 N N . VAL A 1 101 ? 12.014 23.505 -14.694 1.00 97.62 101 VAL A N 1
ATOM 811 C CA . VAL A 1 101 ? 13.437 23.291 -14.377 1.00 97.62 101 VAL A CA 1
ATOM 812 C C . VAL A 1 101 ? 13.887 21.867 -14.722 1.00 97.62 101 VAL A C 1
ATOM 814 O O . VAL A 1 101 ? 15.041 21.634 -15.083 1.00 97.62 101 VAL A O 1
ATOM 817 N N . HIS A 1 102 ? 12.972 20.902 -14.631 1.00 96.81 102 HIS A N 1
ATOM 818 C CA . HIS A 1 102 ? 13.232 19.478 -14.805 1.00 96.81 102 HIS A CA 1
ATOM 819 C C . HIS A 1 102 ? 12.253 18.884 -15.825 1.00 96.81 102 HIS A C 1
ATOM 821 O O . HIS A 1 102 ? 11.289 18.215 -15.438 1.00 96.81 102 HIS A O 1
ATOM 827 N N . PRO A 1 103 ? 12.481 19.082 -17.136 1.00 96.38 103 PRO A N 1
ATOM 828 C CA . PRO A 1 103 ? 11.625 18.500 -18.160 1.00 96.38 103 PRO A CA 1
ATOM 829 C C . PRO A 1 103 ? 11.573 16.975 -18.020 1.00 96.38 103 PRO A C 1
ATOM 831 O O . PRO A 1 103 ? 12.541 16.330 -17.605 1.00 96.38 103 PRO A O 1
ATOM 834 N N . ARG A 1 104 ? 10.423 16.385 -18.363 1.00 94.75 104 ARG A N 1
ATOM 835 C CA . ARG A 1 104 ? 10.264 14.928 -18.317 1.00 94.75 104 ARG A CA 1
ATOM 836 C C . ARG A 1 104 ? 11.258 14.254 -19.264 1.00 94.75 104 ARG A C 1
ATOM 838 O O . ARG A 1 104 ? 11.493 14.773 -20.359 1.00 94.75 104 ARG A O 1
ATOM 845 N N . PRO A 1 105 ? 11.784 13.074 -18.896 1.00 94.44 105 PRO A N 1
ATOM 846 C CA . PRO A 1 105 ? 12.553 12.278 -19.834 1.00 94.44 105 PRO A CA 1
ATOM 847 C C . PRO A 1 105 ? 11.683 11.923 -21.051 1.00 94.44 105 PRO A C 1
ATOM 849 O O . PRO A 1 105 ? 10.468 11.733 -20.904 1.00 94.44 105 PRO A O 1
ATOM 852 N N . PRO A 1 106 ? 12.280 11.828 -22.251 1.00 92.75 106 PRO A N 1
ATOM 853 C CA . PRO A 1 106 ? 11.553 11.406 -23.437 1.00 92.75 106 PRO A CA 1
ATOM 854 C C . PRO A 1 106 ? 10.986 9.999 -23.232 1.00 92.75 106 PRO A C 1
ATOM 856 O O . PRO A 1 106 ? 11.606 9.153 -22.583 1.00 92.75 106 PRO A O 1
ATOM 859 N N . ALA A 1 107 ? 9.808 9.742 -23.798 1.00 90.38 107 ALA A N 1
ATOM 860 C CA . ALA A 1 107 ? 9.241 8.402 -23.798 1.00 90.38 107 ALA A CA 1
ATOM 861 C C . ALA A 1 107 ? 10.167 7.447 -24.564 1.00 90.38 107 ALA A C 1
ATOM 863 O O . ALA A 1 107 ? 10.668 7.787 -25.640 1.00 90.38 107 ALA A O 1
ATOM 864 N N . SER A 1 108 ? 10.386 6.250 -24.022 1.00 90.38 108 SER A N 1
ATOM 865 C CA . SER A 1 108 ? 11.083 5.202 -24.764 1.00 90.38 108 SER A CA 1
ATOM 866 C C . SER A 1 108 ? 10.268 4.785 -25.995 1.00 90.38 108 SER A C 1
ATOM 868 O O . SER A 1 108 ? 9.034 4.852 -25.963 1.00 90.38 108 SER A O 1
ATOM 870 N N . PRO A 1 109 ? 10.931 4.351 -27.081 1.00 92.62 109 PRO A N 1
ATOM 871 C CA . PRO A 1 109 ? 10.231 3.811 -28.239 1.00 92.62 109 PRO A CA 1
ATOM 872 C C . PRO A 1 109 ? 9.424 2.552 -27.866 1.00 92.62 109 PRO A C 1
ATOM 874 O O . PRO A 1 109 ? 9.643 1.959 -26.811 1.00 92.62 109 PRO A O 1
ATOM 877 N N . PRO A 1 110 ? 8.470 2.121 -28.705 1.00 94.00 110 PRO A N 1
ATOM 878 C CA . PRO A 1 110 ? 7.782 0.855 -28.488 1.00 94.00 110 PRO A CA 1
ATOM 879 C C . PRO A 1 110 ? 8.760 -0.327 -28.576 1.00 94.00 110 PRO A C 1
ATOM 881 O O . PRO A 1 110 ? 9.753 -0.279 -29.304 1.00 94.00 110 PRO A O 1
ATOM 884 N N . PHE A 1 111 ? 8.447 -1.407 -27.859 1.00 95.44 111 PHE A N 1
ATOM 885 C CA . PHE A 1 111 ? 9.206 -2.655 -27.922 1.00 95.44 111 PHE A CA 1
ATOM 886 C C . PHE A 1 111 ? 9.235 -3.215 -29.355 1.00 95.44 111 PHE A C 1
ATOM 888 O O . PHE A 1 111 ? 8.186 -3.382 -29.979 1.00 95.44 111 PHE A O 1
ATOM 895 N N . ASP A 1 112 ? 10.428 -3.548 -29.856 1.00 95.50 112 ASP A N 1
ATOM 896 C CA . ASP A 1 112 ? 10.620 -4.227 -31.141 1.00 95.50 112 ASP A CA 1
ATOM 897 C C . ASP A 1 112 ? 10.935 -5.714 -30.898 1.00 95.50 112 ASP A C 1
ATOM 899 O O . ASP A 1 112 ? 12.024 -6.034 -30.420 1.00 95.50 112 ASP A O 1
ATOM 903 N N . PRO A 1 113 ? 10.044 -6.655 -31.259 1.00 94.88 113 PRO A N 1
ATOM 904 C CA . PRO A 1 113 ? 10.293 -8.086 -31.080 1.00 94.88 113 PRO A CA 1
ATOM 905 C C . PRO A 1 113 ? 11.578 -8.596 -31.747 1.00 94.88 113 PRO A C 1
ATOM 907 O O . PRO A 1 113 ? 12.109 -9.621 -31.330 1.00 94.88 113 PRO A O 1
ATOM 910 N N . ARG A 1 114 ? 12.097 -7.896 -32.765 1.00 94.56 114 ARG A N 1
ATOM 911 C CA . ARG A 1 114 ? 13.330 -8.271 -33.479 1.00 94.56 114 ARG A CA 1
ATOM 912 C C . ARG A 1 114 ? 14.596 -7.986 -32.675 1.00 94.56 114 ARG A C 1
ATOM 914 O O . ARG A 1 114 ? 15.642 -8.545 -32.988 1.00 94.56 114 ARG A O 1
ATOM 921 N N . THR A 1 115 ? 14.516 -7.119 -31.666 1.00 93.50 115 THR A N 1
ATOM 922 C CA . THR A 1 115 ? 15.638 -6.812 -30.766 1.00 93.50 115 THR A CA 1
ATOM 923 C C . THR A 1 115 ? 15.634 -7.694 -29.519 1.00 93.50 115 THR A C 1
ATOM 925 O O . THR A 1 115 ? 16.583 -7.652 -28.736 1.00 93.50 115 THR A O 1
ATOM 928 N N . ALA A 1 116 ? 14.595 -8.518 -29.337 1.00 93.88 116 ALA A N 1
ATOM 929 C CA . ALA A 1 116 ? 14.512 -9.451 -28.229 1.00 93.88 116 ALA A CA 1
ATOM 930 C C . ALA A 1 116 ? 15.665 -10.469 -28.305 1.00 93.88 116 ALA A C 1
ATOM 932 O O . ALA A 1 116 ? 15.858 -11.099 -29.350 1.00 93.88 116 ALA A O 1
ATOM 933 N N . PRO A 1 117 ? 16.420 -10.686 -27.212 1.00 93.56 117 PRO A N 1
ATOM 934 C CA . PRO A 1 117 ? 17.454 -11.708 -27.207 1.00 93.56 117 PRO A CA 1
ATOM 935 C C . PRO A 1 117 ? 16.825 -13.095 -27.415 1.00 93.56 117 PRO A C 1
ATOM 937 O O . PRO A 1 117 ? 15.688 -13.330 -26.977 1.00 93.56 117 PRO A O 1
ATOM 940 N N . PRO A 1 118 ? 17.546 -14.041 -28.045 1.00 91.38 118 PRO A N 1
ATOM 941 C CA . PRO A 1 118 ? 17.057 -15.403 -28.182 1.00 91.38 118 PRO A CA 1
ATOM 942 C C . PRO A 1 118 ? 16.810 -16.008 -26.800 1.00 91.38 118 PRO A C 1
ATOM 944 O O . PRO A 1 118 ? 17.540 -15.744 -25.839 1.00 91.38 118 PRO A O 1
ATOM 947 N N . GLN A 1 119 ? 15.770 -16.832 -26.691 1.00 91.25 119 GLN A N 1
ATOM 948 C CA . GLN A 1 119 ? 15.472 -17.494 -25.433 1.00 91.25 119 GLN A CA 1
ATOM 949 C C . GLN A 1 119 ? 16.626 -18.432 -25.044 1.00 91.25 119 GLN A C 1
ATOM 951 O O . GLN A 1 119 ? 17.033 -19.259 -25.866 1.00 91.25 119 GLN A O 1
ATOM 956 N N . PRO A 1 120 ? 17.124 -18.372 -23.795 1.00 92.00 120 PRO A N 1
ATOM 957 C CA . PRO A 1 120 ? 18.111 -19.333 -23.336 1.00 92.00 120 PRO A CA 1
ATOM 958 C C . PRO A 1 120 ? 17.498 -20.736 -23.320 1.00 92.00 120 PRO A C 1
ATOM 960 O O . PRO A 1 120 ? 16.354 -20.931 -22.887 1.00 92.00 120 PRO A O 1
ATOM 963 N N . PHE A 1 121 ? 18.278 -21.713 -23.766 1.00 92.75 121 PHE A N 1
ATOM 964 C CA . PHE A 1 121 ? 17.947 -23.124 -23.638 1.00 92.75 121 PHE A CA 1
ATOM 965 C C . PHE A 1 121 ? 18.900 -23.793 -22.651 1.00 92.75 121 PHE A C 1
ATOM 967 O O . PHE A 1 121 ? 20.051 -23.390 -22.493 1.00 92.75 121 PHE A O 1
ATOM 974 N N . GLU A 1 122 ? 18.397 -24.817 -21.975 1.00 94.00 122 GLU A N 1
ATOM 975 C CA . GLU A 1 122 ? 19.193 -25.686 -21.117 1.00 94.00 122 GLU A CA 1
ATOM 976 C C . GLU A 1 122 ? 19.014 -27.135 -21.560 1.00 94.00 122 GLU A C 1
ATOM 978 O O . GLU A 1 122 ? 17.924 -27.562 -21.939 1.00 94.00 122 GLU A O 1
ATOM 983 N N . VAL A 1 123 ? 20.092 -27.907 -21.520 1.00 95.75 123 VAL A N 1
ATOM 984 C CA . VAL A 1 123 ? 20.054 -29.330 -21.848 1.00 95.75 123 VAL A CA 1
ATOM 985 C C . VAL A 1 123 ? 19.572 -30.090 -20.615 1.00 95.75 123 VAL A C 1
ATOM 987 O O . VAL A 1 123 ? 20.203 -30.028 -19.559 1.00 95.75 123 VAL A O 1
ATOM 990 N N . ARG A 1 124 ? 18.438 -30.793 -20.717 1.00 96.19 124 ARG A N 1
ATOM 991 C CA . ARG A 1 124 ? 17.820 -31.484 -19.573 1.00 96.19 124 ARG A CA 1
ATOM 992 C C . ARG A 1 124 ? 17.468 -32.923 -19.867 1.00 96.19 124 ARG A C 1
ATOM 994 O O . ARG A 1 124 ? 17.073 -33.280 -20.971 1.00 96.19 124 ARG A O 1
ATOM 1001 N N . GLN A 1 125 ? 17.516 -33.720 -18.808 1.00 97.25 125 GLN A N 1
ATOM 1002 C CA . GLN A 1 125 ? 16.917 -35.044 -18.792 1.00 97.25 125 GLN A CA 1
ATOM 1003 C C . GLN A 1 125 ? 15.387 -34.942 -18.854 1.00 97.25 125 GLN A C 1
ATOM 1005 O O . GLN A 1 125 ? 14.766 -34.129 -18.164 1.00 97.25 125 GLN A O 1
ATOM 1010 N N . ALA A 1 126 ? 14.785 -35.798 -19.670 1.00 96.62 126 ALA A N 1
ATOM 1011 C CA . ALA A 1 126 ? 13.366 -35.821 -19.956 1.00 96.62 126 ALA A CA 1
ATOM 1012 C C . ALA A 1 126 ? 12.836 -37.247 -20.129 1.00 96.62 126 ALA A C 1
ATOM 1014 O O . ALA A 1 126 ? 13.568 -38.232 -20.252 1.00 96.62 126 ALA A O 1
ATOM 1015 N N . CYS A 1 127 ? 11.512 -37.355 -20.121 1.00 96.25 127 CYS A N 1
ATOM 1016 C CA . CYS A 1 127 ? 10.825 -38.615 -20.336 1.00 96.25 127 CYS A CA 1
ATOM 1017 C C . CYS A 1 127 ? 10.999 -39.097 -21.790 1.00 96.25 127 CYS A C 1
ATOM 1019 O O . CYS A 1 127 ? 10.606 -38.363 -22.695 1.00 96.25 127 CYS A O 1
ATOM 1021 N N . PRO A 1 128 ? 11.454 -40.339 -22.046 1.00 96.81 128 PRO A N 1
ATOM 1022 C CA . PRO A 1 128 ? 11.603 -40.873 -23.406 1.00 96.81 128 PRO A CA 1
ATOM 1023 C C . PRO A 1 128 ? 10.282 -40.940 -24.185 1.00 96.81 128 PRO A C 1
ATOM 1025 O O . PRO A 1 128 ? 10.281 -40.859 -25.405 1.00 96.81 128 PRO A O 1
ATOM 1028 N N . LYS A 1 129 ? 9.143 -41.056 -23.487 1.00 94.31 129 LYS A N 1
ATOM 1029 C CA . LYS A 1 129 ? 7.817 -41.170 -24.111 1.00 94.31 129 LYS A CA 1
ATOM 1030 C C . LYS A 1 129 ? 7.219 -39.828 -24.540 1.00 94.31 129 LYS A C 1
ATOM 1032 O O . LYS A 1 129 ? 6.558 -39.762 -25.566 1.00 94.31 129 LYS A O 1
ATOM 1037 N N . CYS A 1 130 ? 7.364 -38.785 -23.722 1.00 92.31 130 CYS A N 1
ATOM 1038 C CA . CYS A 1 130 ? 6.657 -37.508 -23.928 1.00 92.31 130 CYS A CA 1
ATOM 1039 C C . CYS A 1 130 ? 7.569 -36.278 -23.917 1.00 92.31 130 CYS A C 1
ATOM 1041 O O . CYS A 1 130 ? 7.069 -35.160 -23.950 1.00 92.31 130 CYS A O 1
ATOM 1043 N N . GLN A 1 131 ? 8.883 -36.478 -23.784 1.00 93.38 131 GLN A N 1
ATOM 1044 C CA . GLN A 1 131 ? 9.916 -35.438 -23.754 1.00 93.38 131 GLN A CA 1
ATOM 1045 C C . GLN A 1 131 ? 9.741 -34.368 -22.662 1.00 93.38 131 GLN A C 1
ATOM 1047 O O . GLN A 1 131 ? 10.470 -33.382 -22.620 1.00 93.38 131 GLN A O 1
ATOM 1052 N N . SER A 1 132 ? 8.829 -34.568 -21.707 1.00 92.12 132 SER A N 1
ATOM 1053 C CA . SER A 1 132 ? 8.692 -33.664 -20.570 1.00 92.12 132 SER A CA 1
ATOM 1054 C C . SER A 1 132 ? 9.889 -33.772 -19.626 1.00 92.12 132 SER A C 1
ATOM 1056 O O . SER A 1 132 ? 10.253 -34.873 -19.209 1.00 92.12 132 SER A O 1
ATOM 1058 N N . VAL A 1 133 ? 10.417 -32.618 -19.213 1.00 93.88 133 VAL A N 1
ATOM 1059 C CA . VAL A 1 133 ? 11.468 -32.484 -18.186 1.00 93.88 133 VAL A CA 1
ATOM 1060 C C . VAL A 1 133 ? 10.953 -32.666 -16.753 1.00 93.88 133 VAL A C 1
ATOM 1062 O O . VAL A 1 133 ? 11.735 -32.699 -15.806 1.00 93.88 133 VAL A O 1
ATOM 1065 N N . ASN A 1 134 ? 9.634 -32.799 -16.567 1.00 94.12 134 ASN A N 1
ATOM 1066 C CA . ASN A 1 134 ? 9.022 -33.072 -15.266 1.00 94.12 134 ASN A CA 1
ATOM 1067 C C . ASN A 1 134 ? 9.159 -34.559 -14.921 1.00 94.12 134 ASN A C 1
ATOM 1069 O O . ASN A 1 134 ? 8.186 -35.317 -14.958 1.00 94.12 134 ASN A O 1
ATOM 1073 N N . ILE A 1 135 ? 10.378 -34.981 -14.604 1.00 95.94 135 ILE A N 1
ATOM 1074 C CA . ILE A 1 135 ? 10.721 -36.353 -14.224 1.00 95.94 135 ILE A CA 1
ATOM 1075 C C . ILE A 1 135 ? 11.282 -36.384 -12.801 1.00 95.94 135 ILE A C 1
ATOM 1077 O O . ILE A 1 135 ? 11.809 -35.390 -12.308 1.00 95.94 135 ILE A O 1
ATOM 1081 N N . ARG A 1 136 ? 11.151 -37.523 -12.122 1.00 96.12 136 ARG A N 1
ATOM 1082 C CA . ARG A 1 136 ? 11.779 -37.770 -10.815 1.00 96.12 136 ARG A CA 1
ATOM 1083 C C . ARG A 1 136 ? 12.486 -39.117 -10.818 1.00 96.12 136 ARG A C 1
ATOM 1085 O O . ARG A 1 136 ? 11.905 -40.093 -11.299 1.00 96.12 136 ARG A O 1
ATOM 1092 N N . GLN A 1 137 ? 13.680 -39.173 -10.238 1.00 96.69 137 GLN A N 1
ATOM 1093 C CA . GLN A 1 137 ? 14.344 -40.431 -9.920 1.00 96.69 137 GLN A CA 1
ATOM 1094 C C . GLN A 1 137 ? 13.842 -40.935 -8.565 1.00 96.69 137 GLN A C 1
ATOM 1096 O O . GLN A 1 137 ? 13.740 -40.175 -7.600 1.00 96.69 137 GLN A O 1
ATOM 1101 N N . ARG A 1 138 ? 13.459 -42.206 -8.504 1.00 92.88 138 ARG A N 1
ATOM 1102 C CA . ARG A 1 138 ? 13.027 -42.880 -7.277 1.00 92.88 138 ARG A CA 1
ATOM 1103 C C . ARG A 1 138 ? 14.235 -43.494 -6.558 1.00 92.88 138 ARG A C 1
ATOM 1105 O O . ARG A 1 138 ? 15.320 -43.603 -7.119 1.00 92.88 138 ARG A O 1
ATOM 1112 N N . LYS A 1 139 ? 14.032 -43.926 -5.308 1.00 93.38 139 LYS A N 1
ATOM 1113 C CA . LYS A 1 139 ? 15.077 -44.554 -4.473 1.00 93.38 139 LYS A CA 1
ATOM 1114 C C . LYS A 1 139 ? 15.641 -45.856 -5.060 1.00 93.38 139 LYS A C 1
ATOM 1116 O O . LYS A 1 139 ? 16.766 -46.210 -4.748 1.00 93.38 139 LYS A O 1
ATOM 1121 N N . ASP A 1 140 ? 14.865 -46.549 -5.890 1.00 92.12 140 ASP A N 1
ATOM 1122 C CA . ASP A 1 140 ? 15.245 -47.775 -6.607 1.00 92.12 140 ASP A CA 1
ATOM 1123 C C . ASP A 1 140 ? 16.015 -47.494 -7.915 1.00 92.12 140 ASP A C 1
ATOM 1125 O O . ASP A 1 140 ? 16.277 -48.411 -8.687 1.00 92.12 140 ASP A O 1
ATOM 1129 N N . GLY A 1 141 ? 16.364 -46.231 -8.189 1.00 92.25 141 GLY A N 1
ATOM 1130 C CA . GLY A 1 141 ? 17.072 -45.812 -9.400 1.00 92.25 141 GLY A CA 1
ATOM 1131 C C . GLY A 1 141 ? 16.174 -45.608 -10.624 1.00 92.25 141 GLY A C 1
ATOM 1132 O O . GLY A 1 141 ? 16.631 -45.016 -11.601 1.00 92.25 141 GLY A O 1
ATOM 1133 N N . ILE A 1 142 ? 14.896 -46.009 -10.563 1.00 96.00 142 ILE A N 1
ATOM 1134 C CA . ILE A 1 142 ? 13.941 -45.910 -11.674 1.00 96.00 142 ILE A CA 1
ATOM 1135 C C . ILE A 1 142 ? 13.417 -44.475 -11.804 1.00 96.00 142 ILE A C 1
ATOM 1137 O O . ILE A 1 142 ? 13.011 -43.835 -10.827 1.00 96.00 142 ILE A O 1
ATOM 1141 N N . TRP A 1 143 ? 13.346 -43.968 -13.032 1.00 97.19 143 TRP A N 1
ATOM 1142 C CA . TRP A 1 143 ? 12.758 -42.666 -13.331 1.00 97.19 143 TRP A CA 1
ATOM 1143 C C . TRP A 1 143 ? 11.255 -42.768 -13.576 1.00 97.19 143 TRP A C 1
ATOM 1145 O O . TRP A 1 143 ? 10.751 -43.767 -14.084 1.00 97.19 143 TRP A O 1
ATOM 1155 N N . SER A 1 144 ? 10.517 -41.710 -13.236 1.00 96.12 144 SER A N 1
ATOM 1156 C CA . SER A 1 144 ? 9.082 -41.597 -13.522 1.00 96.12 144 SER A CA 1
ATOM 1157 C C . SER A 1 144 ? 8.707 -40.201 -14.010 1.00 96.12 144 SER A C 1
ATOM 1159 O O . SER A 1 144 ? 9.188 -39.198 -13.478 1.00 96.12 144 SER A O 1
ATOM 1161 N N . CYS A 1 145 ? 7.841 -40.134 -15.022 1.00 96.19 145 CYS A N 1
ATOM 1162 C CA . CYS A 1 145 ? 7.331 -38.881 -15.568 1.00 96.19 145 CYS A CA 1
ATOM 1163 C C . CYS A 1 145 ? 6.101 -38.382 -14.800 1.00 96.19 145 CYS A C 1
ATOM 1165 O O . CYS A 1 145 ? 5.084 -39.069 -14.712 1.00 96.19 145 CYS A O 1
ATOM 1167 N N . ASN A 1 146 ? 6.176 -37.142 -14.318 1.00 92.25 146 ASN A N 1
ATOM 1168 C CA . ASN A 1 146 ? 5.112 -36.442 -13.598 1.00 92.25 146 ASN A CA 1
ATOM 1169 C C . ASN A 1 146 ? 4.387 -35.408 -14.471 1.00 92.25 146 ASN A C 1
ATOM 1171 O O . ASN A 1 146 ? 3.697 -34.540 -13.935 1.00 92.25 146 ASN A O 1
ATOM 1175 N N . TYR A 1 147 ? 4.559 -35.456 -15.795 1.00 88.88 147 TYR A N 1
ATOM 1176 C CA . TYR A 1 147 ? 3.876 -34.535 -16.697 1.00 88.88 147 TYR A CA 1
ATOM 1177 C C . TYR A 1 147 ? 2.357 -34.642 -16.541 1.00 88.88 147 TYR A C 1
ATOM 1179 O O . TYR A 1 147 ? 1.794 -35.740 -16.585 1.00 88.88 147 TYR A O 1
ATOM 1187 N N . LYS A 1 148 ? 1.713 -33.483 -16.381 1.00 84.12 148 LYS A N 1
ATOM 1188 C CA . LYS A 1 148 ? 0.261 -33.319 -16.327 1.00 84.12 148 LYS A CA 1
ATOM 1189 C C . LYS A 1 148 ? -0.117 -32.280 -17.374 1.00 84.12 148 LYS A C 1
ATOM 1191 O O . LYS A 1 148 ? 0.228 -31.113 -17.199 1.00 84.12 148 LYS A O 1
ATOM 1196 N N . SER A 1 149 ? -0.831 -32.670 -18.426 1.00 74.56 149 SER A N 1
ATOM 1197 C CA . SER A 1 149 ? -1.465 -31.674 -19.291 1.00 74.56 149 SER A CA 1
ATOM 1198 C C . SER A 1 149 ? -2.782 -31.248 -18.657 1.00 74.56 149 SER A C 1
ATOM 1200 O O . SER 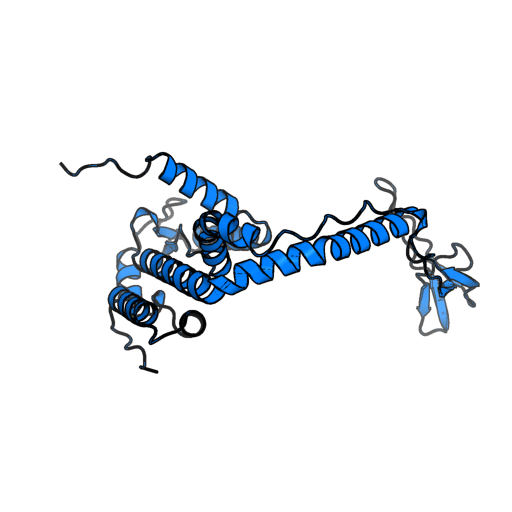A 1 149 ? -3.626 -32.092 -18.342 1.00 74.56 149 SER A O 1
ATOM 1202 N N . VAL A 1 150 ? -2.979 -29.944 -18.496 1.00 61.00 150 VAL A N 1
ATOM 1203 C CA . VAL A 1 150 ? -4.294 -29.372 -18.209 1.00 61.00 150 VAL A CA 1
ATOM 1204 C C . VAL A 1 150 ? -4.726 -28.641 -19.472 1.00 61.00 150 VAL A C 1
ATOM 1206 O O . VAL A 1 150 ? -4.342 -27.498 -19.684 1.00 61.00 150 VAL A O 1
ATOM 1209 N N . LYS A 1 151 ? -5.481 -29.310 -20.347 1.00 53.91 151 LYS A N 1
ATOM 1210 C CA . LYS A 1 151 ? -6.274 -28.596 -21.353 1.00 53.91 151 LYS A CA 1
ATOM 1211 C C . LYS A 1 151 ? -7.626 -28.292 -20.720 1.00 53.91 151 LYS A C 1
ATOM 1213 O O . LYS A 1 151 ? -8.287 -29.215 -20.240 1.00 53.91 151 LYS A O 1
ATOM 1218 N N . TYR A 1 152 ? -7.991 -27.011 -20.670 1.00 45.06 152 TYR A N 1
ATOM 1219 C CA . TYR A 1 152 ? -9.257 -26.527 -20.115 1.00 45.06 152 TYR A CA 1
ATOM 1220 C C . TYR A 1 152 ? -10.430 -27.415 -20.564 1.00 45.06 152 TYR A C 1
ATOM 1222 O O . TYR A 1 152 ? -10.614 -27.640 -21.757 1.00 45.06 152 TYR A O 1
ATOM 1230 N N . GLY A 1 153 ? -11.180 -27.959 -19.600 1.00 55.78 153 GLY A N 1
ATOM 1231 C CA . GLY A 1 153 ? -12.372 -28.782 -19.852 1.00 55.78 153 GLY A CA 1
ATOM 1232 C C . GLY A 1 153 ? -12.136 -30.262 -20.193 1.00 55.78 153 GLY A C 1
ATOM 1233 O O . GLY A 1 153 ? -13.111 -30.984 -20.369 1.00 55.78 153 GLY A O 1
ATOM 1234 N N . SER A 1 154 ? -10.889 -30.745 -20.258 1.00 55.44 154 SER A N 1
ATOM 1235 C CA . SER A 1 154 ? -10.583 -32.155 -20.571 1.00 55.44 154 SER A CA 1
ATOM 1236 C C . SER A 1 154 ? -10.048 -32.937 -19.359 1.00 55.44 154 SER A C 1
ATOM 1238 O O . SER A 1 154 ? -9.437 -32.337 -18.465 1.00 55.44 154 SER A O 1
ATOM 1240 N N . PRO A 1 155 ? -10.242 -34.274 -19.303 1.00 60.97 155 PRO A N 1
ATOM 1241 C CA . PRO A 1 155 ? -9.637 -35.111 -18.275 1.00 60.97 155 PRO A CA 1
ATOM 1242 C C . PRO A 1 155 ? -8.120 -34.919 -18.244 1.00 60.97 155 PRO A C 1
ATOM 1244 O O . PRO A 1 155 ? -7.453 -34.865 -19.276 1.00 60.97 155 PRO A O 1
ATOM 1247 N N . ARG A 1 156 ? -7.566 -34.813 -17.036 1.00 70.94 156 ARG A N 1
ATOM 1248 C CA . ARG A 1 156 ? -6.141 -34.568 -16.806 1.00 70.94 156 ARG A CA 1
ATOM 1249 C C . ARG A 1 156 ? -5.323 -35.755 -17.331 1.00 70.94 156 ARG A C 1
ATOM 1251 O O . ARG A 1 156 ? -5.214 -36.769 -16.648 1.00 70.94 156 ARG A O 1
ATOM 1258 N N . VAL A 1 157 ? -4.735 -35.640 -18.523 1.00 75.31 157 VAL A N 1
ATOM 1259 C CA . VAL A 1 157 ? -3.843 -36.682 -19.052 1.00 75.31 157 VAL A CA 1
ATOM 1260 C C . VAL A 1 157 ? -2.511 -36.607 -18.309 1.00 75.31 157 VAL A C 1
ATOM 1262 O O . VAL A 1 157 ? -1.828 -35.577 -18.298 1.00 75.31 157 VAL A O 1
ATOM 1265 N N . VAL A 1 158 ? -2.161 -37.709 -17.649 1.00 85.50 158 VAL A N 1
ATOM 1266 C CA . VAL A 1 158 ? -0.894 -37.884 -16.935 1.00 85.50 158 VAL A CA 1
ATOM 1267 C C . VAL A 1 158 ? -0.048 -38.875 -17.719 1.00 85.50 158 VAL A C 1
ATOM 1269 O O . VAL A 1 158 ? -0.529 -39.947 -18.073 1.00 85.50 158 VAL A O 1
ATOM 1272 N N . CYS A 1 159 ? 1.215 -38.533 -17.988 1.00 90.75 159 CYS A N 1
ATOM 1273 C CA . CYS A 1 159 ? 2.107 -39.445 -18.707 1.00 90.75 159 CYS A CA 1
ATOM 1274 C C . CYS A 1 159 ? 2.410 -40.703 -17.880 1.00 90.75 159 CYS A C 1
ATOM 1276 O O . CYS A 1 159 ? 2.271 -41.817 -18.382 1.00 90.75 159 CYS A O 1
ATOM 1278 N N . GLY A 1 160 ? 2.850 -40.530 -16.627 1.00 90.25 160 GLY A N 1
ATOM 1279 C CA . GLY A 1 160 ? 3.085 -41.617 -15.669 1.00 90.25 160 GLY A CA 1
ATOM 1280 C C . GLY A 1 160 ? 4.168 -42.632 -16.059 1.00 90.25 160 GLY A C 1
ATOM 1281 O O . GLY A 1 160 ? 4.406 -43.574 -15.311 1.00 90.25 160 GLY A O 1
ATOM 1282 N N . HIS A 1 161 ? 4.823 -42.466 -17.210 1.00 94.19 161 HIS A N 1
ATOM 1283 C CA . HIS A 1 161 ? 5.760 -43.444 -17.752 1.00 94.19 161 HIS A CA 1
ATOM 1284 C C . HIS A 1 161 ? 6.977 -43.629 -16.840 1.00 94.19 161 HIS A C 1
ATOM 1286 O O . HIS A 1 161 ? 7.588 -42.646 -16.411 1.00 94.19 161 HIS A O 1
ATOM 1292 N N . THR A 1 162 ? 7.330 -44.888 -16.581 1.00 96.44 162 THR A N 1
ATOM 1293 C CA . THR A 1 162 ? 8.518 -45.303 -15.830 1.00 96.44 162 THR A CA 1
ATOM 1294 C C . THR A 1 162 ? 9.584 -45.845 -16.770 1.00 96.44 162 THR A C 1
ATOM 1296 O O . THR A 1 162 ? 9.261 -46.603 -17.682 1.00 96.44 162 THR A O 1
ATOM 1299 N N . PHE A 1 163 ? 10.841 -45.473 -16.553 1.00 97.06 163 PHE A N 1
ATOM 1300 C CA . PHE A 1 163 ? 11.947 -45.797 -17.456 1.00 97.06 163 PHE A CA 1
ATOM 1301 C C . PHE A 1 163 ? 13.286 -45.821 -16.705 1.00 97.06 163 PHE A C 1
ATOM 1303 O O . PHE A 1 163 ? 13.407 -45.246 -15.625 1.00 97.06 163 PHE A O 1
ATOM 1310 N N . GLN A 1 164 ? 14.283 -46.508 -17.270 1.00 96.31 164 GLN A N 1
ATOM 1311 C CA . GLN A 1 164 ? 15.608 -46.664 -16.653 1.00 96.31 164 GLN A CA 1
ATOM 1312 C C . GLN A 1 164 ? 16.551 -45.503 -16.979 1.00 96.31 164 GLN A C 1
ATOM 1314 O O . GLN A 1 164 ? 17.258 -45.012 -16.105 1.00 96.31 164 GLN A O 1
ATOM 1319 N N . GLN A 1 165 ? 16.540 -45.037 -18.228 1.00 96.25 165 GLN A N 1
ATOM 1320 C CA . GLN A 1 165 ? 17.405 -43.955 -18.688 1.00 96.25 165 GLN A CA 1
ATOM 1321 C C . GLN A 1 165 ? 16.558 -42.824 -19.280 1.00 96.25 165 GLN A C 1
ATOM 1323 O O . GLN A 1 165 ? 15.739 -43.083 -20.169 1.00 96.25 165 GLN A O 1
ATOM 1328 N N . PRO A 1 166 ? 16.688 -41.585 -18.776 1.00 97.12 166 PRO A N 1
ATOM 1329 C CA . PRO A 1 166 ? 16.068 -40.433 -19.409 1.00 97.12 166 PRO A CA 1
ATOM 1330 C C . PRO A 1 166 ? 16.725 -40.149 -20.760 1.00 97.12 166 PRO A C 1
ATOM 1332 O O . PRO A 1 166 ? 17.909 -40.414 -20.957 1.00 97.12 166 PRO A O 1
ATOM 1335 N N . VAL A 1 167 ? 15.958 -39.545 -21.664 1.00 97.25 167 VAL A N 1
ATOM 1336 C CA . VAL A 1 167 ? 16.522 -38.910 -22.862 1.00 97.25 167 VAL A CA 1
ATOM 1337 C C . VAL A 1 167 ? 16.956 -37.495 -22.524 1.00 97.25 167 VAL A C 1
ATOM 1339 O O . VAL A 1 167 ? 16.454 -36.899 -21.572 1.00 97.25 167 VAL A O 1
ATOM 1342 N N . THR A 1 168 ? 17.853 -36.942 -23.322 1.00 97.31 168 THR A N 1
ATOM 1343 C CA . THR A 1 168 ? 18.271 -35.549 -23.200 1.00 97.31 168 THR A CA 1
ATOM 1344 C C . THR A 1 168 ? 17.552 -34.712 -24.250 1.00 97.31 168 THR A C 1
ATOM 1346 O O . THR A 1 168 ? 17.495 -35.103 -25.413 1.00 97.31 168 THR A O 1
ATOM 1349 N N . VAL A 1 169 ? 16.997 -33.574 -23.843 1.00 95.00 169 VAL A N 1
ATOM 1350 C CA . VAL A 1 169 ? 16.309 -32.632 -24.735 1.00 95.00 169 VAL A CA 1
ATOM 1351 C C . VAL A 1 169 ? 16.813 -31.215 -24.507 1.00 95.00 169 VAL A C 1
ATOM 1353 O O . VAL A 1 169 ? 17.197 -30.851 -23.391 1.00 95.00 169 VAL A O 1
ATOM 1356 N N . GLU A 1 170 ? 16.766 -30.401 -25.558 1.00 93.94 170 GLU A N 1
ATOM 1357 C CA . GLU A 1 170 ? 16.883 -28.953 -25.425 1.00 93.94 170 GLU A CA 1
ATOM 1358 C C . GLU A 1 170 ? 15.594 -28.412 -24.814 1.00 93.94 170 GLU A C 1
ATOM 1360 O O . GLU A 1 170 ? 14.518 -28.461 -25.412 1.00 93.94 170 GLU A O 1
ATOM 1365 N N . TYR A 1 171 ? 15.692 -27.922 -23.585 1.00 91.00 171 TYR A N 1
ATOM 1366 C CA . TYR A 1 171 ? 14.558 -27.393 -22.859 1.00 91.00 171 TYR A CA 1
ATOM 1367 C C . TYR A 1 171 ? 14.528 -25.872 -22.937 1.00 91.00 171 TYR A C 1
ATOM 1369 O O . TYR A 1 171 ? 15.434 -25.168 -22.486 1.00 91.00 171 TYR A O 1
ATOM 1377 N N . ARG A 1 172 ? 13.411 -25.377 -23.463 1.00 90.25 172 ARG A N 1
ATOM 1378 C CA . ARG A 1 172 ? 13.012 -23.976 -23.438 1.00 90.25 172 ARG A CA 1
ATOM 1379 C C . ARG A 1 172 ? 11.919 -23.805 -22.386 1.00 90.25 172 ARG A C 1
ATOM 1381 O O . ARG A 1 172 ? 10.889 -24.468 -22.434 1.00 90.25 172 ARG A O 1
ATOM 1388 N N . ARG A 1 173 ? 12.149 -22.917 -21.412 1.00 85.81 173 ARG A N 1
ATOM 1389 C CA . ARG A 1 173 ? 11.192 -22.643 -20.324 1.00 85.81 173 ARG A CA 1
ATOM 1390 C C . ARG A 1 173 ? 9.851 -22.084 -20.812 1.00 85.81 173 ARG A C 1
ATOM 1392 O O . ARG A 1 173 ? 8.824 -22.360 -20.199 1.00 85.81 173 ARG A O 1
ATOM 1399 N N . PHE A 1 174 ? 9.891 -21.267 -21.853 1.00 87.69 174 PHE A N 1
ATOM 1400 C CA . PHE A 1 174 ? 8.740 -20.668 -22.519 1.00 87.69 174 PHE A CA 1
ATOM 1401 C C . PHE A 1 174 ? 8.689 -21.152 -23.969 1.00 87.69 174 PHE A C 1
ATOM 1403 O O . PHE A 1 174 ? 9.718 -21.563 -24.510 1.00 87.69 174 PHE A O 1
ATOM 1410 N N . ASP A 1 175 ? 7.505 -21.117 -24.575 1.00 88.81 175 ASP A N 1
ATOM 1411 C CA . ASP A 1 175 ? 7.419 -21.037 -26.032 1.00 88.81 175 ASP A CA 1
ATOM 1412 C C . ASP A 1 175 ? 7.809 -19.623 -26.501 1.00 88.81 175 ASP A C 1
ATOM 1414 O O . ASP A 1 175 ? 7.890 -18.688 -25.696 1.00 88.81 175 ASP A O 1
ATOM 1418 N N . ASP A 1 176 ? 8.064 -19.469 -27.801 1.00 87.62 176 ASP A N 1
ATOM 1419 C CA . ASP A 1 176 ? 8.582 -18.216 -28.355 1.00 87.62 176 ASP A CA 1
ATOM 1420 C C . ASP A 1 176 ? 7.610 -17.038 -28.139 1.00 87.62 176 ASP A C 1
ATOM 1422 O O . ASP A 1 176 ? 8.047 -15.917 -27.877 1.00 87.62 176 ASP A O 1
ATOM 1426 N N . ALA A 1 177 ? 6.292 -17.275 -28.163 1.00 91.00 177 ALA A N 1
ATOM 1427 C CA . ALA A 1 177 ? 5.297 -16.230 -27.923 1.00 91.00 177 ALA A CA 1
ATOM 1428 C C . ALA A 1 177 ? 5.317 -15.759 -26.459 1.00 91.00 177 ALA A C 1
ATOM 1430 O O . ALA A 1 177 ? 5.413 -14.561 -26.190 1.00 91.00 177 ALA A O 1
ATOM 1431 N N . ALA A 1 178 ? 5.303 -16.692 -25.506 1.00 91.75 178 ALA A N 1
ATOM 1432 C CA . ALA A 1 178 ? 5.402 -16.395 -24.081 1.00 91.75 178 ALA A CA 1
ATOM 1433 C C . ALA A 1 178 ? 6.752 -15.752 -23.717 1.00 91.75 178 ALA A C 1
ATOM 1435 O O . ALA A 1 178 ? 6.812 -14.893 -22.832 1.00 91.75 178 ALA A O 1
ATOM 1436 N N . TRP A 1 179 ? 7.834 -16.128 -24.406 1.00 93.88 179 TRP A N 1
ATOM 1437 C CA . TRP A 1 179 ? 9.127 -15.462 -24.279 1.00 93.88 179 TRP A CA 1
ATOM 1438 C C . TRP A 1 179 ? 9.061 -14.006 -24.728 1.00 93.88 179 TRP A C 1
ATOM 1440 O O . TRP A 1 179 ? 9.471 -13.128 -23.969 1.00 93.88 179 TRP A O 1
ATOM 1450 N N . LEU A 1 180 ? 8.501 -13.734 -25.908 1.00 93.94 180 LEU A N 1
ATOM 1451 C CA . LEU A 1 180 ? 8.351 -12.372 -26.417 1.00 93.94 180 LEU A CA 1
ATOM 1452 C C . LEU A 1 180 ? 7.463 -11.516 -25.511 1.00 93.94 180 LEU A C 1
ATOM 1454 O O . LEU A 1 180 ? 7.836 -10.387 -25.207 1.00 93.94 180 LEU A O 1
ATOM 1458 N N . THR A 1 181 ? 6.352 -12.051 -24.993 1.00 94.88 181 THR A N 1
ATOM 1459 C CA . THR A 1 181 ? 5.529 -11.349 -23.991 1.00 94.88 181 THR A CA 1
ATOM 1460 C C . THR A 1 181 ? 6.337 -11.008 -22.740 1.00 94.88 181 THR A C 1
ATOM 1462 O O . THR A 1 181 ? 6.243 -9.900 -22.213 1.00 94.88 181 THR A O 1
ATOM 1465 N N . LYS A 1 182 ? 7.172 -11.938 -22.264 1.00 94.38 182 LYS A N 1
ATOM 1466 C CA . LYS A 1 182 ? 8.047 -11.687 -21.117 1.00 94.38 182 LYS A CA 1
ATOM 1467 C C . LYS A 1 182 ? 9.088 -10.605 -21.422 1.00 94.38 182 LYS A C 1
ATOM 1469 O O . LYS A 1 182 ? 9.332 -9.769 -20.556 1.00 94.38 182 LYS A O 1
ATOM 1474 N N . GLN A 1 183 ? 9.696 -10.619 -22.609 1.00 96.44 183 GLN A N 1
ATOM 1475 C CA . GLN A 1 183 ? 10.670 -9.603 -23.023 1.00 96.44 183 GLN A CA 1
ATOM 1476 C C . GLN A 1 183 ? 10.023 -8.225 -23.171 1.00 96.44 183 GLN A C 1
ATOM 1478 O O . GLN A 1 183 ? 10.574 -7.256 -22.661 1.00 96.44 183 GLN A O 1
ATOM 1483 N N . ALA A 1 184 ? 8.821 -8.149 -23.746 1.00 95.19 184 ALA A N 1
ATOM 1484 C CA . ALA A 1 184 ? 8.043 -6.915 -23.808 1.00 95.19 184 ALA A CA 1
ATOM 1485 C C . ALA A 1 184 ? 7.784 -6.342 -22.406 1.00 95.19 184 ALA A C 1
ATOM 1487 O O . ALA A 1 184 ? 8.046 -5.170 -22.169 1.00 95.19 184 ALA A O 1
ATOM 1488 N N . ALA A 1 185 ? 7.378 -7.171 -21.437 1.00 95.00 185 ALA A N 1
ATOM 1489 C CA . ALA A 1 185 ? 7.145 -6.719 -20.063 1.00 95.00 185 ALA A CA 1
ATOM 1490 C C . ALA A 1 185 ? 8.429 -6.251 -19.343 1.00 95.00 185 ALA A C 1
ATOM 1492 O O . ALA A 1 185 ? 8.388 -5.340 -18.513 1.00 95.00 185 ALA A O 1
ATOM 1493 N N . VAL A 1 186 ? 9.576 -6.882 -19.623 1.00 94.75 186 VAL A N 1
ATOM 1494 C CA . VAL A 1 186 ? 10.885 -6.427 -19.118 1.00 94.75 186 VAL A CA 1
ATOM 1495 C C . VAL A 1 186 ? 11.235 -5.071 -19.722 1.00 94.75 186 VAL A C 1
ATOM 1497 O O . VAL A 1 186 ? 11.540 -4.148 -18.969 1.00 94.75 186 VAL A O 1
ATOM 1500 N N . TYR A 1 187 ? 11.110 -4.948 -21.043 1.00 95.00 187 TYR A N 1
ATOM 1501 C CA . TYR A 1 187 ? 11.352 -3.710 -21.770 1.00 95.00 187 TYR A CA 1
ATOM 1502 C C . TYR A 1 187 ? 10.453 -2.577 -21.274 1.00 95.00 187 TYR A C 1
ATOM 1504 O O . TYR A 1 187 ? 10.950 -1.510 -20.949 1.00 95.00 187 TYR A O 1
ATOM 1512 N N . GLU A 1 188 ? 9.144 -2.801 -21.149 1.00 92.06 188 GLU A N 1
ATOM 1513 C CA . GLU A 1 188 ? 8.194 -1.804 -20.644 1.00 92.06 188 GLU A CA 1
ATOM 1514 C C . GLU A 1 188 ? 8.553 -1.330 -19.236 1.00 92.06 188 GLU A C 1
ATOM 1516 O O . GLU A 1 188 ? 8.471 -0.138 -18.943 1.00 92.06 188 GLU A O 1
ATOM 1521 N N . ARG A 1 189 ? 8.976 -2.249 -18.359 1.00 92.12 189 ARG A N 1
ATOM 1522 C CA . ARG A 1 189 ? 9.435 -1.884 -17.017 1.00 92.12 189 ARG A CA 1
ATOM 1523 C C . ARG A 1 189 ? 10.651 -0.965 -17.100 1.00 92.12 189 ARG A C 1
ATOM 1525 O O . ARG A 1 189 ? 10.634 0.077 -16.461 1.00 92.12 189 ARG A O 1
ATOM 1532 N N . GLU A 1 190 ? 11.659 -1.334 -17.886 1.00 93.25 190 GLU A N 1
ATOM 1533 C CA . GLU A 1 190 ? 12.900 -0.565 -18.063 1.00 93.25 190 GLU A CA 1
ATOM 1534 C C . GLU A 1 190 ? 12.657 0.792 -18.738 1.00 93.25 190 GLU A C 1
ATOM 1536 O O . GLU A 1 190 ? 13.173 1.810 -18.286 1.00 93.25 190 GLU A O 1
ATOM 1541 N N . ALA A 1 191 ? 11.796 0.832 -19.751 1.00 91.19 191 ALA A N 1
ATOM 1542 C CA . ALA A 1 191 ? 11.344 2.041 -20.430 1.00 91.19 191 ALA A CA 1
ATOM 1543 C C . ALA A 1 191 ? 10.646 3.032 -19.483 1.00 91.19 191 ALA A C 1
ATOM 1545 O O . ALA A 1 191 ? 10.732 4.248 -19.656 1.00 91.19 191 ALA A O 1
ATOM 1546 N N . GLN A 1 192 ? 9.952 2.527 -18.460 1.00 91.12 192 GLN A N 1
ATOM 1547 C CA . GLN A 1 192 ? 9.312 3.356 -17.440 1.00 91.12 192 GLN A CA 1
ATOM 1548 C C . GLN A 1 192 ? 10.284 3.845 -16.358 1.00 91.12 192 GLN A C 1
ATOM 1550 O O . GLN A 1 192 ? 9.942 4.795 -15.649 1.00 91.12 192 GLN A O 1
ATOM 1555 N N . GLU A 1 193 ? 11.470 3.245 -16.205 1.00 93.75 193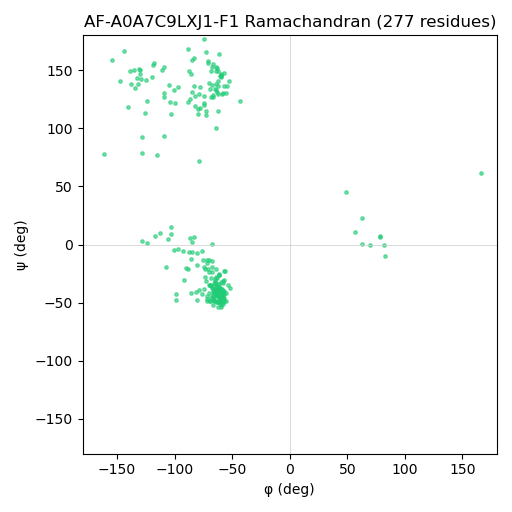 GLU A N 1
ATOM 1556 C CA . GLU A 1 193 ? 12.401 3.579 -15.117 1.00 93.75 193 GLU A CA 1
ATOM 1557 C C . GLU A 1 193 ? 12.841 5.049 -15.121 1.00 93.75 193 GLU A C 1
ATOM 1559 O O . GLU A 1 193 ? 12.757 5.665 -14.060 1.00 93.75 193 GLU A O 1
ATOM 1564 N N . PRO A 1 194 ? 13.210 5.687 -16.253 1.00 94.50 194 PRO A N 1
ATOM 1565 C CA . PRO A 1 194 ? 13.537 7.113 -16.256 1.00 94.50 194 PRO A CA 1
ATOM 1566 C C . PRO A 1 194 ? 12.376 7.984 -15.766 1.00 94.50 194 PRO A C 1
ATOM 1568 O O . PRO A 1 194 ? 12.575 8.893 -14.962 1.00 94.50 194 PRO A O 1
ATOM 1571 N N . GLY A 1 195 ? 11.150 7.686 -16.207 1.00 94.50 195 GLY A N 1
ATOM 1572 C CA . GLY A 1 195 ? 9.950 8.404 -15.775 1.00 94.50 195 GLY A CA 1
ATOM 1573 C C . GLY A 1 195 ? 9.650 8.206 -14.287 1.00 94.50 195 GLY A C 1
ATOM 1574 O O . GLY A 1 195 ? 9.306 9.164 -13.596 1.00 94.50 195 GLY A O 1
ATOM 1575 N N . ARG A 1 196 ? 9.832 6.983 -13.771 1.00 94.44 196 ARG A N 1
ATOM 1576 C CA . ARG A 1 196 ? 9.703 6.673 -12.338 1.00 94.44 196 ARG A CA 1
ATOM 1577 C C . ARG A 1 196 ? 10.772 7.375 -11.515 1.00 94.44 196 ARG A C 1
ATOM 1579 O O . ARG A 1 196 ? 10.432 7.992 -10.516 1.00 94.44 196 ARG A O 1
ATOM 1586 N N . ALA A 1 197 ? 12.032 7.322 -11.938 1.00 96.00 197 ALA A N 1
ATOM 1587 C CA . ALA A 1 197 ? 13.143 8.003 -11.281 1.00 96.00 197 ALA A CA 1
ATOM 1588 C C . ALA A 1 197 ? 12.920 9.520 -11.236 1.00 96.00 197 ALA A C 1
ATOM 1590 O O . ALA A 1 197 ? 13.096 10.130 -10.184 1.00 96.00 197 ALA A O 1
ATOM 1591 N N . TRP A 1 198 ? 12.454 10.112 -12.339 1.00 97.44 198 TRP A N 1
ATOM 1592 C CA . TRP A 1 198 ? 12.073 11.523 -12.403 1.00 97.44 198 TRP A CA 1
ATOM 1593 C C . TRP A 1 198 ? 10.941 11.853 -11.420 1.00 97.44 198 TRP A C 1
ATOM 1595 O O . TRP A 1 198 ? 11.052 12.790 -10.632 1.00 97.44 198 TRP A O 1
ATOM 1605 N N . TRP A 1 199 ? 9.876 11.045 -11.402 1.00 96.62 199 TRP A N 1
ATOM 1606 C CA . TRP A 1 199 ? 8.764 11.231 -10.468 1.00 96.62 199 TRP A CA 1
ATOM 1607 C C . TRP A 1 199 ? 9.209 11.075 -9.011 1.00 96.62 199 TRP A C 1
ATOM 1609 O O . TRP A 1 199 ? 8.824 11.872 -8.162 1.00 96.62 199 TRP A O 1
ATOM 1619 N N . PHE A 1 200 ? 10.055 10.090 -8.710 1.00 96.94 200 PHE A N 1
ATOM 1620 C CA . PHE A 1 200 ? 10.610 9.915 -7.372 1.00 96.94 200 PHE A CA 1
ATOM 1621 C C . PHE A 1 200 ? 11.498 11.083 -6.964 1.00 96.94 200 PHE A C 1
ATOM 1623 O O . PHE A 1 200 ? 11.409 11.507 -5.818 1.00 96.94 200 PHE A O 1
ATOM 1630 N N . ALA A 1 201 ? 12.303 11.639 -7.870 1.00 97.62 201 ALA A N 1
ATOM 1631 C CA . ALA A 1 201 ? 13.089 12.835 -7.585 1.00 97.62 201 ALA A CA 1
ATOM 1632 C C . ALA A 1 201 ? 12.183 14.012 -7.192 1.00 97.62 201 ALA A C 1
ATOM 1634 O O . ALA A 1 201 ? 12.425 14.643 -6.166 1.00 97.62 201 ALA A O 1
ATOM 1635 N N . PHE A 1 202 ? 11.098 14.241 -7.937 1.00 97.94 202 PHE A N 1
ATOM 1636 C CA . PHE A 1 202 ? 10.096 15.255 -7.606 1.00 97.94 202 PHE A CA 1
ATOM 1637 C C . PHE A 1 202 ? 9.434 15.013 -6.242 1.00 97.94 202 PHE A C 1
ATOM 1639 O O . PHE A 1 202 ? 9.428 15.893 -5.385 1.00 97.94 202 PHE A O 1
ATOM 1646 N N . VAL A 1 203 ? 8.915 13.804 -6.008 1.00 97.19 203 VAL A N 1
ATOM 1647 C CA . VAL A 1 203 ? 8.274 13.433 -4.735 1.00 97.19 203 VAL A CA 1
ATOM 1648 C C . VAL A 1 203 ? 9.252 13.579 -3.565 1.00 97.19 203 VAL A C 1
ATOM 1650 O O . VAL A 1 203 ? 8.861 14.048 -2.496 1.00 97.19 203 VAL A O 1
ATOM 1653 N N . ASN A 1 204 ? 10.523 13.216 -3.762 1.00 97.25 204 ASN A N 1
ATOM 1654 C CA . ASN A 1 204 ? 11.549 13.261 -2.724 1.00 97.25 204 ASN A CA 1
ATOM 1655 C C . ASN A 1 204 ? 11.857 14.683 -2.244 1.00 97.25 204 ASN A C 1
ATOM 1657 O O . ASN A 1 204 ? 12.158 14.856 -1.065 1.00 97.25 204 ASN A O 1
ATOM 1661 N N . LEU A 1 205 ? 11.715 15.703 -3.100 1.00 97.69 205 LEU A N 1
ATOM 1662 C CA . LEU A 1 205 ? 11.855 17.108 -2.687 1.00 97.69 205 LEU A CA 1
ATOM 1663 C C . LEU A 1 205 ? 10.819 17.523 -1.636 1.00 97.69 205 LEU A C 1
ATOM 1665 O O . LEU A 1 205 ? 11.071 18.423 -0.839 1.00 97.69 205 LEU A O 1
ATOM 1669 N N . HIS A 1 206 ? 9.671 16.850 -1.614 1.00 97.69 206 HIS A N 1
ATOM 1670 C CA . HIS A 1 206 ? 8.563 17.138 -0.708 1.00 97.69 206 HIS A CA 1
ATOM 1671 C C . HIS A 1 206 ? 8.337 16.019 0.314 1.00 97.69 206 HIS A C 1
ATOM 1673 O O . HIS A 1 206 ? 7.336 16.033 1.028 1.00 97.69 206 HIS A O 1
ATOM 1679 N N . TRP A 1 207 ? 9.256 15.051 0.409 1.00 96.62 207 TRP A N 1
ATOM 1680 C CA . TRP A 1 207 ? 9.060 13.838 1.204 1.00 96.62 207 TRP A CA 1
ATOM 1681 C C . TRP A 1 207 ? 8.796 14.124 2.680 1.00 96.62 207 TRP A C 1
ATOM 1683 O O . TRP A 1 207 ? 7.849 13.584 3.244 1.00 96.62 207 TRP A O 1
ATOM 1693 N N . ALA A 1 208 ? 9.587 15.011 3.288 1.00 95.75 208 ALA A N 1
ATOM 1694 C CA . ALA A 1 208 ? 9.440 15.360 4.699 1.00 95.75 208 ALA A CA 1
ATOM 1695 C C . ALA A 1 208 ? 8.059 15.967 5.007 1.00 95.75 208 ALA A C 1
ATOM 1697 O O . ALA A 1 208 ? 7.429 15.605 6.000 1.00 95.75 208 ALA A O 1
ATOM 1698 N N . GLU A 1 209 ? 7.560 16.841 4.129 1.00 96.56 209 GLU A N 1
ATOM 1699 C CA . GLU A 1 209 ? 6.235 17.448 4.280 1.00 96.56 209 GLU A CA 1
ATOM 1700 C C . GLU A 1 209 ? 5.121 16.419 4.054 1.00 96.56 209 GLU A C 1
ATOM 1702 O O . GLU A 1 209 ? 4.165 16.351 4.827 1.00 96.56 209 GLU A O 1
ATOM 1707 N N . ILE A 1 210 ? 5.282 15.553 3.048 1.00 97.62 210 ILE A N 1
ATOM 1708 C CA . ILE A 1 210 ? 4.366 14.440 2.776 1.00 97.62 210 ILE A CA 1
ATOM 1709 C C . ILE A 1 210 ? 4.249 13.518 3.996 1.00 97.62 210 ILE A C 1
ATOM 1711 O O . ILE A 1 210 ? 3.144 13.131 4.383 1.00 97.62 210 ILE A O 1
ATOM 1715 N N . GLU A 1 211 ? 5.376 13.154 4.610 1.00 96.75 211 GLU A N 1
ATOM 1716 C CA . GLU A 1 211 ? 5.393 12.307 5.800 1.00 96.75 211 GLU A CA 1
ATOM 1717 C C . GLU A 1 211 ? 4.757 12.999 7.004 1.00 96.75 211 GLU A C 1
ATOM 1719 O O . GLU A 1 211 ? 3.949 12.376 7.696 1.00 96.75 211 GLU A O 1
ATOM 1724 N N . LYS A 1 212 ? 5.070 14.281 7.232 1.00 97.00 212 LYS A N 1
ATOM 1725 C CA . LYS A 1 212 ? 4.490 15.074 8.323 1.00 97.00 212 LYS A CA 1
ATOM 1726 C C . LYS A 1 212 ? 2.970 15.162 8.196 1.00 97.00 212 LYS A C 1
ATOM 1728 O O . LYS A 1 212 ? 2.258 14.791 9.128 1.00 97.00 212 LYS A O 1
ATOM 1733 N N . GLN A 1 213 ? 2.457 15.599 7.047 1.00 97.75 213 GLN A N 1
ATOM 1734 C CA . GLN A 1 213 ? 1.013 15.714 6.833 1.00 97.75 213 GLN A CA 1
ATOM 1735 C C . GLN A 1 213 ? 0.322 14.347 6.865 1.00 97.75 213 GLN A C 1
ATOM 1737 O O . GLN A 1 213 ? -0.742 14.207 7.468 1.00 97.75 213 GLN A O 1
ATOM 1742 N N . GLY A 1 214 ? 0.946 13.308 6.300 1.00 97.56 214 GLY A N 1
ATOM 1743 C CA . GLY A 1 214 ? 0.414 11.946 6.363 1.00 97.56 214 GLY A CA 1
ATOM 1744 C C . GLY A 1 214 ? 0.297 11.442 7.804 1.00 97.56 214 GLY A C 1
ATOM 1745 O O . GLY A 1 214 ? -0.694 10.810 8.166 1.00 97.56 214 GLY A O 1
ATOM 1746 N N . ALA A 1 215 ? 1.274 11.762 8.652 1.00 97.31 215 ALA A N 1
ATOM 1747 C CA . ALA A 1 215 ? 1.265 11.423 10.069 1.00 97.31 215 ALA A CA 1
ATOM 1748 C C . ALA A 1 215 ? 0.205 12.217 10.857 1.00 97.31 215 ALA A C 1
ATOM 1750 O O . ALA A 1 215 ? -0.438 11.655 11.745 1.00 97.31 215 ALA A O 1
ATOM 1751 N N . LEU A 1 216 ? -0.050 13.479 10.496 1.00 97.38 216 LEU A N 1
ATOM 1752 C CA . LEU A 1 216 ? -1.153 14.267 11.059 1.00 97.38 216 LEU A CA 1
ATOM 1753 C C . LEU A 1 216 ? -2.526 13.667 10.719 1.00 97.38 216 LEU A C 1
ATOM 1755 O O . LEU A 1 216 ? -3.382 13.582 11.599 1.00 97.38 216 LEU A O 1
ATOM 1759 N N . LEU A 1 217 ? -2.727 13.180 9.489 1.00 96.75 217 LEU A N 1
ATOM 1760 C CA . LEU A 1 217 ? -3.954 12.459 9.122 1.00 96.75 217 LEU A CA 1
ATOM 1761 C C . LEU A 1 217 ? -4.117 11.162 9.924 1.00 96.75 217 LEU A C 1
ATOM 1763 O O . LEU A 1 217 ? -5.211 10.863 10.392 1.00 96.75 217 LEU A O 1
ATOM 1767 N N . VAL A 1 218 ? -3.027 10.418 10.147 1.00 95.19 218 VAL A N 1
ATOM 1768 C CA . VAL A 1 218 ? -3.051 9.231 11.019 1.00 95.19 218 VAL A CA 1
ATOM 1769 C C . VAL A 1 218 ? -3.478 9.602 12.441 1.00 95.19 218 VAL A C 1
ATOM 1771 O O . VAL A 1 218 ? -4.272 8.875 13.037 1.00 95.19 218 VAL A O 1
ATOM 1774 N N . LEU A 1 219 ? -2.990 10.718 12.989 1.00 95.62 219 LEU A N 1
ATOM 1775 C CA . LEU A 1 219 ? -3.397 11.193 14.315 1.00 95.62 219 LEU A CA 1
ATOM 1776 C C . LEU A 1 219 ? -4.885 11.532 14.375 1.00 95.62 219 LEU A C 1
ATOM 1778 O O . LEU A 1 219 ? -5.541 11.132 15.335 1.00 95.62 219 LEU A O 1
ATOM 1782 N N . GLU A 1 220 ? -5.425 12.210 13.362 1.00 95.75 220 GLU A N 1
ATOM 1783 C CA . GLU A 1 220 ? -6.859 12.515 13.304 1.00 95.75 220 GLU A CA 1
ATOM 1784 C C . GLU A 1 220 ? -7.701 11.238 13.204 1.00 95.75 220 GLU A C 1
ATOM 1786 O O . GLU A 1 220 ? -8.690 11.080 13.921 1.00 95.75 220 GLU A O 1
ATOM 1791 N N . ASP A 1 221 ? -7.259 10.268 12.406 1.00 94.31 221 ASP A N 1
ATOM 1792 C CA . ASP A 1 221 ? -7.926 8.977 12.304 1.00 94.31 221 ASP A CA 1
ATOM 1793 C C . ASP A 1 221 ? -7.921 8.226 13.648 1.00 94.31 221 ASP A C 1
ATOM 1795 O O . ASP A 1 221 ? -8.942 7.695 14.093 1.00 94.31 221 ASP A O 1
ATOM 1799 N N . HIS A 1 222 ? -6.785 8.216 14.350 1.00 93.75 222 HIS A N 1
ATOM 1800 C CA . HIS A 1 222 ? -6.688 7.616 15.682 1.00 93.75 222 HIS A CA 1
ATOM 1801 C C . HIS A 1 222 ? -7.562 8.361 16.692 1.00 93.75 222 HIS A C 1
ATOM 1803 O O . HIS A 1 222 ? -8.198 7.720 17.532 1.00 93.75 222 HIS A O 1
ATOM 1809 N N . ARG A 1 223 ? -7.635 9.693 16.593 1.00 93.81 223 ARG A N 1
ATOM 1810 C CA . ARG A 1 223 ? -8.487 10.547 17.425 1.00 93.81 223 ARG A CA 1
ATOM 1811 C C . ARG A 1 223 ? -9.961 10.205 17.234 1.00 93.81 223 ARG A C 1
ATOM 1813 O O . ARG A 1 223 ? -10.672 10.035 18.224 1.00 93.81 223 ARG A O 1
ATOM 1820 N N . ARG A 1 224 ? -10.412 10.034 15.986 1.00 94.12 224 ARG A N 1
ATOM 1821 C CA . ARG A 1 224 ? -11.762 9.547 15.666 1.00 94.12 224 ARG A CA 1
ATOM 1822 C C . ARG A 1 224 ? -11.996 8.156 16.248 1.00 94.12 224 ARG A C 1
ATOM 1824 O O . ARG A 1 224 ? -12.965 7.969 16.980 1.00 94.12 224 ARG A O 1
ATOM 1831 N N . TYR A 1 225 ? -11.082 7.215 16.028 1.00 93.38 225 TYR A N 1
ATOM 1832 C CA . TYR A 1 225 ? -11.234 5.837 16.506 1.00 93.38 225 TYR A CA 1
ATOM 1833 C C . TYR A 1 225 ? -11.406 5.742 18.025 1.00 93.38 225 TYR A C 1
ATOM 1835 O O . TYR A 1 225 ? -12.295 5.043 18.524 1.00 93.38 225 TYR A O 1
ATOM 1843 N N . VAL A 1 226 ? -10.575 6.467 18.785 1.00 93.88 226 VAL A N 1
ATOM 1844 C CA . VAL A 1 226 ? -10.687 6.464 20.249 1.00 93.88 226 VAL A CA 1
ATOM 1845 C C . VAL A 1 226 ? -11.901 7.217 20.758 1.00 93.88 226 VAL A C 1
ATOM 1847 O O . VAL A 1 226 ? -12.271 7.031 21.915 1.00 93.88 226 VAL A O 1
ATOM 1850 N N . SER A 1 227 ? -12.525 8.043 19.917 1.00 93.38 227 SER A N 1
ATOM 1851 C CA . SER A 1 227 ? -13.647 8.864 20.342 1.00 93.38 227 SER A CA 1
ATOM 1852 C C . SER A 1 227 ? -14.962 8.117 20.510 1.00 93.38 227 SER A C 1
ATOM 1854 O O . SER A 1 227 ? -15.856 8.660 21.156 1.00 93.38 227 SER A O 1
ATOM 1856 N N . LEU A 1 228 ? -15.051 6.878 20.005 1.00 94.31 228 LEU A N 1
ATOM 1857 C CA . LEU A 1 228 ? -16.231 6.015 20.123 1.00 94.31 228 LEU A CA 1
ATOM 1858 C C . LEU A 1 228 ? -17.520 6.758 19.727 1.00 94.31 228 LEU A C 1
ATOM 1860 O O . LEU A 1 228 ? -18.507 6.720 20.461 1.00 94.31 228 LEU A O 1
ATOM 1864 N N . ARG A 1 229 ? -17.482 7.494 18.604 1.00 94.19 229 ARG A N 1
ATOM 1865 C CA . ARG A 1 229 ? -18.649 8.234 18.097 1.00 94.19 229 ARG A CA 1
ATOM 1866 C C . ARG A 1 229 ? -19.791 7.266 17.826 1.00 94.19 229 ARG A C 1
ATOM 1868 O O . ARG A 1 229 ? -19.533 6.138 17.411 1.00 94.19 229 ARG A O 1
AT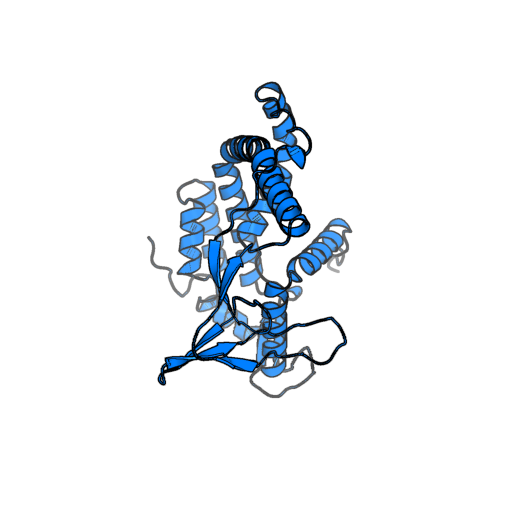OM 1875 N N . ALA A 1 230 ? -21.027 7.703 18.044 1.00 93.31 230 ALA A N 1
ATOM 1876 C CA . ALA A 1 230 ? -22.203 6.842 17.932 1.00 93.31 230 ALA A CA 1
ATOM 1877 C C . ALA A 1 230 ? -22.335 6.201 16.537 1.00 93.31 230 ALA A C 1
ATOM 1879 O O . ALA A 1 230 ? -22.752 5.054 16.426 1.00 93.31 230 ALA A O 1
ATOM 1880 N N . GLU A 1 231 ? -21.920 6.910 15.487 1.00 92.50 231 GLU A N 1
ATOM 1881 C CA . GLU A 1 231 ? -21.895 6.435 14.101 1.00 92.50 231 GLU A CA 1
ATOM 1882 C C . GLU A 1 231 ? -20.772 5.420 13.798 1.00 92.50 231 GLU A C 1
ATOM 1884 O O . GLU A 1 231 ? -20.872 4.644 12.845 1.00 92.50 231 GLU A O 1
ATOM 1889 N N . ASP A 1 232 ? -19.717 5.388 14.618 1.00 93.50 232 ASP A N 1
ATOM 1890 C CA . ASP A 1 232 ? -18.510 4.575 14.408 1.00 93.50 232 ASP A CA 1
ATOM 1891 C C . ASP A 1 232 ? -18.492 3.283 15.238 1.00 93.50 232 ASP A C 1
ATOM 1893 O O . ASP A 1 232 ? -17.557 2.479 15.123 1.00 93.50 232 ASP A O 1
ATOM 1897 N N . VAL A 1 233 ? -19.486 3.075 16.107 1.00 95.81 233 VAL A N 1
ATOM 1898 C CA . VAL A 1 233 ? -19.551 1.908 16.990 1.00 95.81 233 VAL A CA 1
ATOM 1899 C C . VAL A 1 233 ? -20.934 1.282 17.029 1.00 95.81 233 VAL A C 1
ATOM 1901 O O . VAL A 1 233 ? -21.959 1.939 16.899 1.00 95.81 233 VAL A O 1
ATOM 1904 N N . VAL A 1 234 ? -20.970 -0.028 17.252 1.00 96.44 234 VAL A N 1
ATOM 1905 C CA . VAL A 1 234 ? -22.213 -0.783 17.382 1.00 96.44 234 VAL A CA 1
ATOM 1906 C C . VAL A 1 234 ? -22.033 -1.943 18.348 1.00 96.44 234 VAL A C 1
ATOM 1908 O O . VAL A 1 234 ? -21.010 -2.628 18.353 1.00 96.44 234 VAL A O 1
ATOM 1911 N N . THR A 1 235 ? -23.048 -2.203 19.167 1.00 98.00 235 THR A N 1
ATOM 1912 C CA . THR A 1 235 ? -23.052 -3.385 20.031 1.00 98.00 235 THR A CA 1
ATOM 1913 C C . THR A 1 235 ? -23.324 -4.638 19.201 1.00 98.00 235 THR A C 1
ATOM 1915 O O . THR A 1 235 ? -24.295 -4.714 18.443 1.00 98.00 235 THR A O 1
ATOM 1918 N N . ARG A 1 236 ? -22.467 -5.653 19.322 1.00 97.56 236 ARG A N 1
ATOM 1919 C CA . ARG A 1 236 ? -22.580 -6.931 18.609 1.00 97.56 236 ARG A CA 1
ATOM 1920 C C . ARG A 1 236 ? -22.444 -8.104 19.574 1.00 97.56 236 ARG A C 1
ATOM 1922 O O . ARG A 1 236 ? -21.646 -8.060 20.503 1.00 97.56 236 ARG A O 1
ATOM 1929 N N . CYS A 1 237 ? -23.143 -9.204 19.296 1.00 97.81 237 CYS A N 1
ATOM 1930 C CA . CYS A 1 237 ? -22.805 -10.483 19.913 1.00 97.81 237 CYS A CA 1
ATOM 1931 C C . CYS A 1 237 ? -21.478 -11.002 19.335 1.00 97.81 237 CYS A C 1
ATOM 1933 O O . CYS A 1 237 ? -21.106 -10.690 18.194 1.00 97.81 237 CYS A O 1
ATOM 1935 N N . LYS A 1 238 ? -20.783 -11.861 20.085 1.00 95.94 238 LYS A N 1
ATOM 1936 C CA . LYS A 1 238 ? -19.481 -12.428 19.686 1.00 95.94 238 LYS A CA 1
ATOM 1937 C C . LYS A 1 238 ? -19.482 -13.057 18.284 1.00 95.94 238 LYS A C 1
ATOM 1939 O O . LYS A 1 238 ? -18.503 -12.939 17.548 1.00 95.94 238 LYS A O 1
ATOM 1944 N N . ARG A 1 239 ? -20.581 -13.715 17.893 1.00 96.06 239 ARG A N 1
ATOM 1945 C CA . ARG A 1 239 ? -20.720 -14.359 16.574 1.00 96.06 239 ARG A CA 1
ATOM 1946 C C . ARG A 1 239 ? -20.775 -13.340 15.435 1.00 96.06 239 ARG A C 1
ATOM 1948 O O . ARG A 1 239 ? -20.142 -13.561 14.404 1.00 96.06 239 ARG A O 1
ATOM 1955 N N . CYS A 1 240 ? -21.537 -12.260 15.604 1.00 95.50 240 CYS A N 1
ATOM 1956 C CA . CYS A 1 240 ? -21.649 -11.195 14.608 1.00 95.50 240 CYS A CA 1
ATOM 1957 C C . CYS A 1 240 ? -20.339 -10.416 14.485 1.00 95.50 240 CYS A C 1
ATOM 1959 O O . CYS A 1 240 ? -19.850 -10.271 13.368 1.00 95.50 240 CYS A O 1
ATOM 1961 N N . ALA A 1 241 ? -19.723 -10.047 15.612 1.00 94.50 241 ALA A N 1
ATOM 1962 C CA . ALA A 1 241 ? -18.412 -9.396 15.631 1.00 94.50 241 ALA A CA 1
ATOM 1963 C C . ALA A 1 241 ? -17.353 -10.227 14.883 1.00 94.50 241 ALA A C 1
ATOM 1965 O O . ALA A 1 241 ? -16.702 -9.740 13.966 1.00 94.50 241 ALA A O 1
ATOM 1966 N N . TYR A 1 242 ? -17.264 -11.533 15.169 1.00 92.88 242 TYR A N 1
ATOM 1967 C CA . TYR A 1 242 ? -16.328 -12.424 14.474 1.00 92.88 242 TYR A CA 1
ATOM 1968 C C . TYR A 1 242 ? -16.560 -12.493 12.956 1.00 92.88 242 TYR A C 1
ATOM 1970 O O . TYR A 1 242 ? -15.604 -12.554 12.180 1.00 92.88 242 TYR A O 1
ATOM 1978 N N . ARG A 1 243 ? -17.823 -12.520 12.510 1.00 91.19 243 ARG A N 1
ATOM 1979 C CA . ARG A 1 243 ? -18.156 -12.535 11.077 1.00 91.19 243 ARG A CA 1
ATOM 1980 C C . ARG A 1 243 ? -17.726 -11.242 10.394 1.00 91.19 243 ARG A C 1
ATOM 1982 O O . ARG A 1 243 ? -17.173 -11.311 9.300 1.00 91.19 243 ARG A O 1
ATOM 1989 N N . GLU A 1 244 ? -17.959 -10.110 11.045 1.00 87.50 244 GLU A N 1
ATOM 1990 C CA . GLU A 1 244 ? -17.576 -8.782 10.567 1.00 87.50 244 GLU A CA 1
ATOM 1991 C C . GLU A 1 244 ? -16.047 -8.647 10.486 1.00 87.50 244 GLU A C 1
ATOM 1993 O O . GLU A 1 244 ? -15.516 -8.355 9.416 1.00 87.50 244 GLU A O 1
ATOM 1998 N N . ASP A 1 245 ? -15.322 -9.026 11.541 1.00 85.62 245 ASP A N 1
ATOM 1999 C CA . ASP A 1 245 ? -13.853 -9.052 11.557 1.00 85.62 245 ASP A CA 1
ATOM 2000 C C . ASP A 1 245 ? -13.260 -9.976 10.487 1.00 85.62 245 ASP A C 1
ATOM 2002 O O . ASP A 1 245 ? -12.204 -9.698 9.907 1.00 85.62 245 ASP A O 1
ATOM 2006 N N . ARG A 1 246 ? -13.898 -11.130 10.252 1.00 83.25 246 ARG A N 1
ATOM 2007 C CA . ARG A 1 246 ? -13.472 -12.069 9.212 1.00 83.25 246 ARG A CA 1
ATOM 2008 C C . ARG A 1 246 ? -13.677 -11.455 7.835 1.00 83.25 246 ARG A C 1
ATOM 2010 O O . ARG A 1 246 ? -12.749 -11.508 7.035 1.00 83.25 246 ARG A O 1
ATOM 2017 N N . ALA A 1 247 ? -14.851 -10.875 7.586 1.00 79.94 247 ALA A N 1
ATOM 2018 C CA . ALA A 1 247 ? -15.162 -10.195 6.335 1.00 79.94 247 ALA A CA 1
ATOM 2019 C C . ALA A 1 247 ? -14.183 -9.045 6.075 1.00 79.94 247 ALA A C 1
ATOM 2021 O O . ALA A 1 247 ? -13.666 -8.934 4.966 1.00 79.94 247 ALA A O 1
ATOM 2022 N N . PHE A 1 248 ? -13.849 -8.267 7.108 1.00 70.62 248 PHE A N 1
ATOM 2023 C CA . PHE A 1 248 ? -12.859 -7.198 7.038 1.00 70.62 248 PHE A CA 1
ATOM 2024 C C . PHE A 1 248 ? -11.471 -7.725 6.654 1.00 70.62 248 PHE A C 1
ATOM 2026 O O . PHE A 1 248 ? -10.880 -7.253 5.687 1.00 70.62 248 PHE A O 1
ATOM 2033 N N . ARG A 1 249 ? -10.973 -8.771 7.329 1.00 66.44 249 ARG A N 1
ATOM 2034 C CA . ARG A 1 249 ? -9.672 -9.391 7.011 1.00 66.44 249 ARG A CA 1
ATOM 2035 C C . ARG A 1 249 ? -9.616 -9.978 5.602 1.00 66.44 249 ARG A C 1
ATOM 2037 O O . ARG A 1 249 ? -8.612 -9.823 4.913 1.00 66.44 249 ARG A O 1
ATOM 2044 N N . THR A 1 250 ? -10.686 -10.636 5.157 1.00 60.69 250 THR A N 1
ATOM 2045 C CA . THR A 1 250 ? -10.767 -11.170 3.789 1.00 60.69 250 THR A CA 1
ATOM 2046 C C . THR A 1 250 ? -10.950 -10.069 2.745 1.00 60.69 250 THR A C 1
ATOM 2048 O O . THR A 1 250 ? -10.448 -10.197 1.636 1.00 60.69 250 THR A O 1
ATOM 2051 N N . GLY A 1 251 ? -11.627 -8.974 3.096 1.00 57.06 251 GLY A N 1
ATOM 2052 C CA . GLY A 1 251 ? -11.791 -7.793 2.252 1.00 57.06 251 GLY A CA 1
ATOM 2053 C C . GLY A 1 251 ? -10.492 -7.006 2.084 1.00 57.06 251 GLY A C 1
ATOM 2054 O O . GLY A 1 251 ? -10.224 -6.527 0.988 1.00 57.06 251 GLY A O 1
ATOM 2055 N N . TYR A 1 252 ? -9.645 -6.962 3.118 1.00 49.16 252 TYR A N 1
ATOM 2056 C CA . TYR A 1 252 ? -8.286 -6.409 3.069 1.00 49.16 252 TYR A CA 1
ATOM 2057 C C . TYR A 1 252 ? -7.398 -7.141 2.059 1.00 49.16 252 TYR A C 1
ATOM 2059 O O . TYR A 1 252 ? -6.667 -6.517 1.297 1.00 49.16 252 TYR A O 1
ATOM 2067 N N . ALA A 1 253 ? -7.506 -8.472 2.011 1.00 44.06 253 ALA A N 1
ATOM 2068 C CA . ALA A 1 253 ? -6.807 -9.292 1.023 1.00 44.06 253 ALA A CA 1
ATOM 2069 C C . ALA A 1 253 ? -7.316 -9.064 -0.416 1.00 44.06 253 ALA A C 1
ATOM 2071 O O . ALA A 1 253 ? -6.595 -9.360 -1.365 1.00 44.06 253 ALA A O 1
ATOM 2072 N N . ASN A 1 254 ? -8.526 -8.511 -0.569 1.00 43.28 254 ASN A N 1
ATOM 2073 C CA . ASN A 1 254 ? -9.225 -8.357 -1.846 1.00 43.28 254 ASN A CA 1
ATOM 2074 C C . ASN A 1 254 ? -9.492 -6.885 -2.250 1.00 43.28 254 ASN A C 1
ATOM 2076 O O . ASN A 1 254 ? -10.200 -6.656 -3.224 1.00 43.28 254 ASN A O 1
ATOM 2080 N N . GLY A 1 255 ? -8.964 -5.883 -1.531 1.00 43.56 255 GLY A N 1
ATOM 2081 C CA . GLY A 1 255 ? -9.073 -4.455 -1.891 1.00 43.56 255 GLY A CA 1
ATOM 2082 C C . GLY A 1 255 ? -10.407 -3.742 -1.583 1.00 43.56 255 GLY A C 1
ATOM 2083 O O . GLY A 1 255 ? -10.560 -2.574 -1.932 1.00 43.56 255 GLY A O 1
ATOM 2084 N N . LEU A 1 256 ? -11.353 -4.386 -0.888 1.00 43.69 256 LEU A N 1
ATOM 2085 C CA . LEU A 1 256 ? -12.725 -3.889 -0.634 1.00 43.69 256 LEU A CA 1
ATOM 2086 C C . LEU A 1 256 ? -12.820 -2.659 0.294 1.00 43.69 256 LEU A C 1
ATOM 2088 O O . LEU A 1 256 ? -13.856 -1.997 0.354 1.00 43.69 256 LEU A O 1
ATOM 2092 N N . GLN A 1 257 ? -11.754 -2.317 1.021 1.00 50.88 257 GLN A N 1
ATOM 2093 C CA . GLN A 1 257 ? -11.741 -1.118 1.867 1.00 50.88 257 GLN A CA 1
ATOM 2094 C C . GLN A 1 257 ? -11.636 0.174 1.036 1.00 50.88 257 GLN A C 1
ATOM 2096 O O . GLN A 1 257 ? -12.191 1.200 1.422 1.00 50.88 257 GLN A O 1
ATOM 2101 N N . ALA A 1 258 ? -11.015 0.106 -0.149 1.00 49.69 258 ALA A N 1
ATOM 2102 C CA . ALA A 1 258 ? -10.895 1.240 -1.063 1.00 49.69 258 ALA A CA 1
ATOM 2103 C C . ALA A 1 258 ? -12.230 1.633 -1.722 1.00 49.69 258 ALA A C 1
ATOM 2105 O O . ALA A 1 258 ? -12.356 2.759 -2.202 1.00 49.69 258 ALA A O 1
ATOM 2106 N N . GLU A 1 259 ? -13.207 0.721 -1.769 1.00 49.09 259 GLU A N 1
ATOM 2107 C CA . GLU A 1 259 ? -14.572 0.995 -2.239 1.00 49.09 259 GLU A CA 1
ATOM 2108 C C . GLU A 1 259 ? -15.409 1.655 -1.144 1.00 49.09 259 GLU A C 1
ATOM 2110 O O . GLU A 1 259 ? -15.944 2.732 -1.381 1.00 49.09 259 GLU A O 1
ATOM 2115 N N . ARG A 1 260 ? -15.400 1.127 0.087 1.00 53.38 260 ARG A N 1
ATOM 2116 C CA . ARG A 1 260 ? -16.078 1.778 1.226 1.00 53.38 260 ARG A CA 1
ATOM 2117 C C . ARG A 1 260 ? -15.523 3.168 1.541 1.00 53.38 260 ARG A C 1
ATOM 2119 O O . ARG A 1 260 ? -16.275 4.068 1.891 1.00 53.38 260 ARG A O 1
ATOM 2126 N N . HIS A 1 261 ? -14.211 3.368 1.401 1.00 51.06 261 HIS A N 1
ATOM 2127 C CA . HIS A 1 261 ? -13.603 4.690 1.574 1.00 51.06 261 HIS A CA 1
ATOM 2128 C C . HIS A 1 261 ? -14.011 5.662 0.454 1.00 51.06 261 HIS A C 1
ATOM 2130 O O . HIS A 1 261 ? -14.228 6.841 0.716 1.00 51.06 261 HIS A O 1
ATOM 2136 N N . ARG A 1 262 ? -14.170 5.171 -0.785 1.00 51.81 262 ARG A N 1
ATOM 2137 C CA . ARG A 1 262 ? -14.719 5.962 -1.897 1.00 51.81 262 ARG A CA 1
ATOM 2138 C C . ARG A 1 262 ? -16.185 6.321 -1.671 1.00 51.81 262 ARG A C 1
ATOM 2140 O O . ARG A 1 262 ? -16.545 7.456 -1.936 1.00 51.81 262 ARG A O 1
ATOM 2147 N N . GLU A 1 263 ? -16.999 5.404 -1.155 1.00 51.50 263 GLU A N 1
ATOM 2148 C CA . GLU A 1 263 ? -18.406 5.669 -0.823 1.00 51.50 263 GLU A CA 1
ATOM 2149 C C . GLU A 1 263 ? -18.533 6.763 0.247 1.00 51.50 263 GLU A C 1
ATOM 2151 O O . GLU A 1 263 ? -19.247 7.736 0.033 1.00 51.50 263 GLU A O 1
ATOM 2156 N N . VAL A 1 264 ? -17.753 6.686 1.331 1.00 51.47 264 VAL A N 1
ATOM 2157 C CA . VAL A 1 264 ? -17.760 7.711 2.394 1.00 51.47 264 VAL A CA 1
ATOM 2158 C C . VAL A 1 264 ? -17.252 9.070 1.896 1.00 51.47 264 VAL A C 1
ATOM 2160 O O . VAL A 1 264 ? -17.810 10.103 2.259 1.00 51.47 264 VAL A O 1
ATOM 2163 N N . LEU A 1 265 ? -16.214 9.102 1.051 1.00 48.19 265 LEU A N 1
ATOM 2164 C CA . LEU A 1 265 ? -15.732 10.353 0.452 1.00 48.19 265 LEU A CA 1
ATOM 2165 C C . LEU A 1 265 ? -16.772 10.971 -0.491 1.00 48.19 265 LEU A C 1
ATOM 2167 O O . LEU A 1 265 ? -16.989 12.177 -0.435 1.00 48.19 265 LEU A O 1
ATOM 2171 N N . VAL A 1 266 ? -17.467 10.154 -1.287 1.00 55.44 266 VAL A N 1
ATOM 2172 C CA . VAL A 1 266 ? -18.573 10.603 -2.146 1.00 55.44 266 VAL A CA 1
ATOM 2173 C C . VAL A 1 266 ? -19.736 11.146 -1.308 1.00 55.44 266 VAL A C 1
ATOM 2175 O O . VAL A 1 266 ? -20.326 12.158 -1.672 1.00 55.44 266 VAL A O 1
ATOM 2178 N N . GLU A 1 267 ? -20.057 10.535 -0.169 1.00 46.97 267 GLU A N 1
ATOM 2179 C CA . GLU A 1 267 ? -21.115 11.014 0.732 1.00 46.97 267 GLU A CA 1
ATOM 2180 C C . GLU A 1 267 ? -20.761 12.338 1.432 1.00 46.97 267 GLU A C 1
ATOM 2182 O O . GLU A 1 267 ? -21.638 13.191 1.616 1.00 46.97 267 GLU A O 1
ATOM 2187 N N . LEU A 1 268 ? -19.483 12.539 1.773 1.00 47.75 268 LEU A N 1
ATOM 2188 C CA . LEU A 1 268 ? -18.964 13.792 2.330 1.00 47.75 268 LEU A CA 1
ATOM 2189 C C . LEU A 1 268 ? -18.907 14.909 1.278 1.00 47.75 268 LEU A C 1
ATOM 2191 O O . LEU A 1 268 ? -19.354 16.021 1.553 1.00 47.75 268 LEU A O 1
ATOM 2195 N N . GLU A 1 269 ? -18.431 14.616 0.065 1.00 51.94 269 GLU A N 1
ATOM 2196 C CA . GLU A 1 269 ? -18.429 15.560 -1.064 1.00 51.94 269 GLU A CA 1
ATOM 2197 C C . GLU A 1 269 ? -19.853 15.954 -1.491 1.00 51.94 269 GLU A C 1
ATOM 2199 O O . GLU A 1 269 ? -20.080 17.069 -1.955 1.00 51.94 269 GLU A O 1
ATOM 2204 N N . GLN A 1 270 ? -20.835 15.070 -1.289 1.00 60.59 270 GLN A N 1
ATOM 2205 C CA . GLN A 1 270 ? -22.252 15.333 -1.561 1.00 60.59 270 GLN A CA 1
ATOM 2206 C C . GLN A 1 270 ? -22.994 16.031 -0.409 1.00 60.59 270 GLN A C 1
ATOM 2208 O O . GLN A 1 270 ? -24.204 16.238 -0.519 1.00 60.59 270 GLN A O 1
ATOM 2213 N N . GLY A 1 271 ? -22.317 16.381 0.692 1.00 40.84 271 GLY A N 1
ATOM 2214 C CA . GLY A 1 271 ? -22.920 17.103 1.818 1.00 40.84 271 GLY A CA 1
ATOM 2215 C C . GLY A 1 271 ? -24.045 16.344 2.533 1.00 40.84 271 GLY A C 1
ATOM 2216 O O . GLY A 1 271 ? -24.895 16.963 3.167 1.00 40.84 271 GLY A O 1
ATOM 2217 N N . ARG A 1 272 ? -24.093 15.007 2.429 1.00 47.34 272 ARG A N 1
ATOM 2218 C CA . ARG A 1 272 ? -25.206 14.187 2.956 1.00 47.34 272 ARG A CA 1
ATOM 2219 C C . ARG A 1 272 ? -25.078 13.818 4.435 1.00 47.34 272 ARG A C 1
ATOM 2221 O O . ARG A 1 272 ? -26.021 13.284 5.011 1.00 47.34 272 ARG A O 1
ATOM 2228 N N . LEU A 1 273 ? -23.953 14.145 5.066 1.00 44.00 273 LEU A N 1
ATOM 2229 C CA . LEU A 1 273 ? -23.741 14.021 6.509 1.00 44.00 273 LEU A CA 1
ATOM 2230 C C . LEU A 1 273 ? -23.540 15.414 7.109 1.00 44.00 273 LEU A C 1
ATOM 2232 O O . LEU A 1 273 ? -22.418 15.836 7.375 1.00 44.00 273 LEU A O 1
ATOM 2236 N N . GLY A 1 274 ? -24.640 16.149 7.279 1.00 40.78 274 GLY A N 1
ATOM 2237 C CA . GLY A 1 274 ? -24.594 17.474 7.894 1.00 40.78 274 GLY A CA 1
ATOM 2238 C C . GLY A 1 274 ? -25.860 18.305 7.723 1.00 40.78 274 GLY A C 1
ATOM 2239 O O . GLY A 1 274 ? -25.787 19.377 7.143 1.00 40.78 274 GLY A O 1
ATOM 2240 N N . ALA A 1 275 ? -27.001 17.832 8.235 1.00 34.12 275 ALA A N 1
ATOM 2241 C CA . ALA A 1 275 ? -28.134 18.699 8.578 1.00 34.12 275 ALA A CA 1
ATOM 2242 C C . ALA A 1 275 ? -29.096 17.987 9.544 1.00 34.12 275 ALA A C 1
ATOM 2244 O O . ALA A 1 275 ? -30.161 17.513 9.161 1.00 34.12 275 ALA A O 1
ATOM 2245 N N . THR A 1 276 ? -28.729 17.937 10.819 1.00 35.09 276 THR A N 1
ATOM 2246 C CA . THR A 1 276 ? -29.730 18.021 11.888 1.00 35.09 276 THR A CA 1
ATOM 2247 C C . THR A 1 276 ? -29.248 19.108 12.831 1.00 35.09 276 THR A C 1
ATOM 2249 O O . THR A 1 276 ? -28.399 18.865 13.689 1.00 35.09 276 THR A O 1
ATOM 2252 N N . GLU A 1 277 ? -29.717 20.331 12.588 1.00 30.53 277 GLU A N 1
ATOM 2253 C CA . GLU A 1 277 ? -29.604 21.417 13.558 1.00 30.53 277 GLU A CA 1
ATOM 2254 C C . GLU A 1 277 ? -30.379 21.035 14.829 1.00 30.53 277 GLU A C 1
ATOM 2256 O O . GLU A 1 277 ? -31.449 20.425 14.731 1.00 30.53 277 GLU A O 1
ATOM 2261 N N . PRO A 1 278 ? -29.862 21.355 16.024 1.00 39.09 278 PRO A N 1
ATOM 2262 C CA . PRO A 1 278 ? -30.576 21.089 17.260 1.00 39.09 278 PRO A CA 1
ATOM 2263 C C . PRO A 1 278 ? -31.729 22.092 17.422 1.00 39.09 278 PRO A C 1
ATOM 2265 O O . PRO A 1 278 ? -31.507 23.302 17.440 1.00 39.09 278 PRO A O 1
ATOM 2268 N N . SER A 1 279 ? -32.951 21.564 17.538 1.00 38.06 279 SER A N 1
ATOM 2269 C CA . SER A 1 279 ? -34.105 22.247 18.146 1.00 38.06 279 SER A CA 1
ATOM 2270 C C . SER A 1 279 ? -34.133 21.974 19.644 1.00 38.06 279 SER A C 1
ATOM 2272 O O . SER A 1 279 ? -33.820 20.817 20.013 1.00 38.06 279 SER A O 1
#

Solvent-accessible surface area (backbone atoms only — not comparable to full-atom values): 16388 Å² total; per-residue (Å²): 132,86,80,83,66,56,74,50,55,51,60,67,54,52,55,48,53,50,50,30,47,73,74,61,81,36,53,46,68,57,51,56,57,44,52,76,79,48,56,67,71,71,26,54,47,42,49,51,58,50,57,73,66,41,55,76,43,13,78,84,78,65,48,63,65,78,63,62,40,66,39,70,77,58,78,61,70,54,60,70,55,34,31,52,54,38,47,68,64,62,43,66,80,51,46,63,69,47,42,76,80,51,64,78,69,80,81,60,77,81,83,55,80,87,75,54,76,80,80,75,70,46,82,37,62,14,32,77,88,75,64,40,61,50,55,48,74,44,98,86,61,41,31,35,27,68,42,66,51,80,55,91,98,52,83,73,51,62,66,63,52,69,45,79,70,67,37,78,42,84,41,56,92,53,57,74,66,59,42,49,55,50,48,45,54,52,49,54,52,59,50,43,42,60,54,49,53,52,49,48,53,58,50,57,77,45,38,70,60,35,42,45,56,11,42,51,49,42,51,53,32,49,52,53,60,67,59,65,44,77,89,36,43,43,27,23,27,60,71,58,45,51,52,51,54,47,50,50,57,56,28,63,79,66,58,51,59,64,52,57,53,48,52,52,49,51,40,56,77,65,59,73,81,74,86,81,80,89,128

Nearest PDB structures (foldseek):
  5adx-assembly1_L  TM=2.246E-01  e=3.829E+00  Sus scrofa
  7vuf-assembly1_C-2  TM=1.851E-01  e=4.550E+00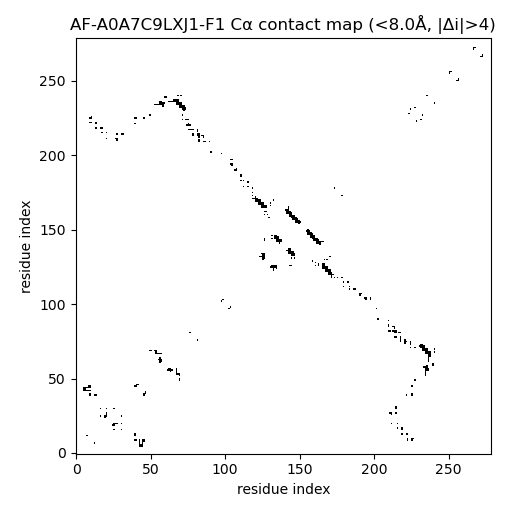  Thermus thermophilus HB8

Sequence (279 aa):
MPRASTDREPYAYIDQLRRQLEDGTMSALELLAFFKSHTPWQTAAWKRRRAELIGDSCGSCGSTEPPMVLQHTWHPRLFGECRTEVQRTLLPPLLPAYLEVHPRPPASPPFDPRTAPPQPFEVRQACPKCQSVNIRQRKDGIWSCNYKSVKYGSPRVVCGHTFQQPVTVEYRRFDDAAWLTKQAAVYEREAQEPGRAWWFAFVNLHWAEIEKQGALLVLEDHRRYVSLRAEDVVTRCKRCAYREDRAFRTGYANGLQAERHREVLVELEQGRLGATEPS